Protein AF-A0A0F4QW27-F1 (afdb_monomer_lite)

Sequence (351 aa):
MIISAEKFKAHVKRGKWHTKSSRLNTVITKLTTYHTSKSDLNLRALQASVVDWAKQDPKEFLATNLNSKNAVYDFYAEVNCQFYLKKLGPFQGKAQPKGLVFIPFAGQNSKEFKVKSEQWNEAEKVNLSGGIDAKKYRQFDIVIWEDKIVSDEVKDLPTTNSEIFIRAHGSIGATHVSTRNTPVENEASITTAVSVTEVCDRLISSGLKTSYAGNIHFYSCYSGVDIIPQKMKETQAKQKTKIENGQTVKKEHLVGPDCIARIGAKYLKSKGYVNAKFFGYLGPLKSEYSKPEFEEDNIRTPVIKEEIDDFMHRYVQICPQGYNILGSTGVYMGSGDVAKTYRARAGRREF

Radius of gyration: 24.91 Å; chains: 1; bounding box: 61×56×70 Å

Secondary structure (DSSP, 8-state):
-PPPHHHHHHHHHHTT-TTT-HHHHHHHHHHHHHHHH--HHHHHHHHHHHHHHHHH-HHHHHHHHHTTTTHHHHHHHHHHHHHHHTT-S-----PPPEEEEEE---GGGGHHHHHHHHHHHHHHHHTTSSTT------PEEEEE--TTPPPHHHHTS-SSSEEEEEE-B--TTBSEEESS---TT-TT----EEEHHHHHHHHHHTT--TT--SEEEEESTTTT-----HHHHHHHHHHHHHHHTT----GGG-B-SS-HHHHHHHHHHHTT-TT-EEEEE-S----TT--SS--TT-TTPPPPHHHHHHHHTTEEEEETTEEE----S-----SSSSTTT----B-----

Structure (mmCIF, N/CA/C/O backbone):
data_AF-A0A0F4QW27-F1
#
_entry.id   AF-A0A0F4QW27-F1
#
loop_
_atom_site.group_PDB
_atom_site.id
_atom_site.type_symbol
_atom_site.label_atom_id
_atom_site.label_alt_id
_atom_site.label_comp_id
_atom_site.label_asym_id
_atom_site.label_entity_id
_atom_site.label_seq_id
_atom_site.pdbx_PDB_ins_code
_atom_site.Cartn_x
_atom_site.Cartn_y
_atom_site.Cartn_z
_atom_site.occupancy
_atom_site.B_iso_or_equiv
_atom_site.auth_seq_id
_atom_site.auth_comp_id
_atom_site.auth_asym_id
_atom_site.auth_atom_id
_atom_site.pdbx_PDB_model_num
ATOM 1 N N . MET A 1 1 ? 30.758 3.462 -23.270 1.00 71.62 1 MET A N 1
ATOM 2 C CA . MET A 1 1 ? 31.057 2.872 -24.598 1.00 71.62 1 MET A CA 1
ATOM 3 C C . MET A 1 1 ? 31.428 1.426 -24.329 1.00 71.62 1 MET A C 1
ATOM 5 O O . MET A 1 1 ? 32.308 1.259 -23.508 1.00 71.62 1 MET A O 1
ATOM 9 N N . ILE A 1 2 ? 30.776 0.425 -24.940 1.00 81.25 2 ILE A N 1
ATOM 10 C CA . ILE A 1 2 ? 31.045 -0.993 -24.604 1.00 81.25 2 ILE A CA 1
ATOM 11 C C . ILE A 1 2 ? 32.529 -1.318 -24.834 1.00 81.25 2 ILE A C 1
ATOM 13 O O . ILE A 1 2 ? 33.046 -1.020 -25.917 1.00 81.25 2 ILE A O 1
ATOM 17 N N . ILE A 1 3 ? 33.199 -1.906 -23.838 1.00 82.44 3 ILE A N 1
ATOM 18 C CA . ILE A 1 3 ? 34.588 -2.381 -23.956 1.00 82.44 3 ILE A CA 1
ATOM 19 C C . ILE A 1 3 ? 34.792 -3.313 -25.163 1.00 82.44 3 ILE A C 1
ATOM 21 O O . ILE A 1 3 ? 33.913 -4.093 -25.525 1.00 82.44 3 ILE A O 1
ATOM 25 N N . SER A 1 4 ? 35.981 -3.272 -25.779 1.00 87.50 4 SER A N 1
ATOM 26 C CA . SER A 1 4 ? 36.285 -4.126 -26.936 1.00 87.50 4 SER A CA 1
ATOM 27 C C . SER A 1 4 ? 36.369 -5.609 -26.563 1.00 87.50 4 SER A C 1
ATOM 29 O O . SER A 1 4 ? 36.672 -5.969 -25.421 1.00 87.50 4 SER A O 1
ATOM 31 N N . ALA A 1 5 ? 36.163 -6.483 -27.551 1.00 85.00 5 ALA A N 1
ATOM 32 C CA . ALA A 1 5 ? 36.249 -7.926 -27.358 1.00 85.00 5 ALA A CA 1
ATOM 33 C C . ALA A 1 5 ? 37.638 -8.376 -26.880 1.00 85.00 5 ALA A C 1
ATOM 35 O O . ALA A 1 5 ? 37.743 -9.287 -26.065 1.00 85.00 5 ALA A O 1
ATOM 36 N N . GLU A 1 6 ? 38.706 -7.730 -27.342 1.00 83.94 6 GLU A N 1
ATOM 37 C CA . GLU A 1 6 ? 40.097 -7.994 -26.962 1.00 83.94 6 GLU A CA 1
ATOM 38 C C . GLU A 1 6 ? 40.343 -7.625 -25.501 1.00 83.94 6 GLU A C 1
ATOM 40 O O . GLU A 1 6 ? 40.916 -8.422 -24.754 1.00 83.94 6 GLU A O 1
ATOM 45 N N . LYS A 1 7 ? 39.852 -6.452 -25.073 1.00 83.56 7 LYS A N 1
ATOM 46 C CA . LYS A 1 7 ? 39.924 -6.020 -23.674 1.00 83.56 7 LYS A CA 1
ATOM 47 C C . LYS A 1 7 ? 39.131 -6.970 -22.779 1.00 83.56 7 LYS A C 1
ATOM 49 O O . LYS A 1 7 ? 39.680 -7.476 -21.803 1.00 83.56 7 LYS A O 1
ATOM 54 N N . PHE A 1 8 ? 37.893 -7.302 -23.148 1.00 83.94 8 PHE A N 1
ATOM 55 C CA . PHE A 1 8 ? 37.070 -8.247 -22.390 1.00 83.94 8 PHE A CA 1
ATOM 56 C C . PHE A 1 8 ? 37.719 -9.639 -22.298 1.00 83.94 8 PHE A C 1
ATOM 58 O O . PHE A 1 8 ? 37.857 -10.189 -21.205 1.00 83.94 8 PHE A O 1
ATOM 65 N N . LYS A 1 9 ? 38.235 -10.179 -23.414 1.00 84.12 9 LYS A N 1
ATOM 66 C CA . LYS A 1 9 ? 39.000 -11.441 -23.438 1.00 84.12 9 LYS A CA 1
ATOM 67 C C . LYS A 1 9 ? 40.207 -11.391 -22.501 1.00 84.12 9 LYS A C 1
ATOM 69 O O . LYS A 1 9 ? 40.468 -12.375 -21.815 1.00 84.12 9 LYS A O 1
ATOM 74 N N . ALA A 1 10 ? 40.943 -10.280 -22.452 1.00 81.81 10 ALA A N 1
ATOM 75 C CA . ALA A 1 10 ? 42.090 -10.131 -21.558 1.00 81.81 10 ALA A CA 1
ATOM 76 C C . ALA A 1 10 ? 41.681 -10.176 -20.073 1.00 81.81 10 ALA A C 1
ATOM 78 O O . ALA A 1 10 ? 42.358 -10.834 -19.280 1.00 81.81 10 ALA A O 1
ATOM 79 N N . HIS A 1 11 ? 40.554 -9.556 -19.705 1.00 75.75 11 HIS A N 1
ATOM 80 C CA . HIS A 1 11 ? 40.002 -9.622 -18.345 1.00 75.75 11 HIS A CA 1
ATOM 81 C C . HIS A 1 11 ? 39.583 -11.045 -17.958 1.00 75.75 11 HIS A C 1
ATOM 83 O O . HIS A 1 11 ? 39.912 -11.518 -16.872 1.00 75.75 11 HIS A O 1
ATOM 89 N N . VAL A 1 12 ? 38.931 -11.760 -18.872 1.00 74.62 12 VAL A N 1
ATOM 90 C CA . VAL A 1 12 ? 38.435 -13.125 -18.643 1.00 74.62 12 VAL A CA 1
ATOM 91 C C . VAL A 1 12 ? 39.570 -14.163 -18.629 1.00 74.62 12 VAL A C 1
ATOM 93 O O . VAL A 1 12 ? 39.550 -15.108 -17.835 1.00 74.62 12 VAL A O 1
ATOM 96 N N . LYS A 1 13 ? 40.608 -13.986 -19.462 1.00 70.62 13 LYS A N 1
ATOM 97 C CA . LYS A 1 13 ? 41.790 -14.867 -19.511 1.00 70.62 13 LYS A CA 1
ATOM 98 C C . LYS A 1 13 ? 42.555 -14.897 -18.189 1.00 70.62 13 LYS A C 1
ATOM 100 O O . LYS A 1 13 ? 42.990 -15.974 -17.783 1.00 70.62 13 LYS A O 1
ATOM 105 N N . ARG A 1 14 ? 42.658 -13.759 -17.491 1.00 63.62 14 ARG A N 1
ATOM 106 C CA . ARG A 1 14 ? 43.311 -13.668 -16.170 1.00 63.62 14 ARG A CA 1
ATOM 107 C C . ARG A 1 14 ? 42.649 -14.560 -15.113 1.00 63.62 14 ARG A C 1
ATOM 109 O O . ARG A 1 14 ? 43.337 -15.031 -14.218 1.00 63.62 14 ARG A O 1
ATOM 116 N N . GLY A 1 15 ? 41.356 -14.862 -15.258 1.00 60.62 15 GLY A N 1
ATOM 117 C CA . GLY A 1 15 ? 40.624 -15.765 -14.366 1.00 60.62 15 GLY A CA 1
ATOM 118 C C . GLY A 1 15 ? 40.680 -17.258 -14.730 1.00 60.62 15 GLY A C 1
ATOM 119 O O . GLY A 1 15 ? 40.101 -18.053 -14.004 1.00 60.62 15 GLY A O 1
ATOM 120 N N . LYS A 1 16 ? 41.348 -17.666 -15.825 1.00 62.47 16 LYS A N 1
ATOM 121 C CA . LYS A 1 16 ? 41.399 -19.060 -16.342 1.00 62.47 16 LYS A CA 1
ATOM 122 C C . LYS A 1 16 ? 40.055 -19.671 -16.823 1.00 62.47 16 LYS A C 1
ATOM 124 O O . LYS A 1 16 ? 39.991 -20.876 -17.036 1.00 62.47 16 LYS A O 1
ATOM 129 N N . TRP A 1 17 ? 39.017 -18.869 -17.090 1.00 61.47 17 TRP A N 1
ATOM 130 C CA . TRP A 1 17 ? 37.669 -19.354 -17.484 1.00 61.47 17 TRP A CA 1
ATOM 131 C C . TRP A 1 17 ? 37.449 -19.540 -19.001 1.00 61.47 17 TRP A C 1
ATOM 133 O O . TRP A 1 17 ? 36.575 -20.287 -19.435 1.00 61.47 17 TRP A O 1
ATOM 143 N N . HIS A 1 18 ? 38.278 -18.897 -19.828 1.00 55.66 18 HIS A N 1
ATOM 144 C CA . HIS A 1 18 ? 38.080 -18.751 -21.280 1.00 55.66 18 HIS A CA 1
ATOM 145 C C . HIS A 1 18 ? 38.073 -20.042 -22.127 1.00 55.66 18 HIS A C 1
ATOM 147 O O . HIS A 1 18 ? 37.724 -19.976 -23.301 1.00 55.66 18 HIS A O 1
ATOM 153 N N . THR A 1 19 ? 38.456 -21.203 -21.587 1.00 56.12 19 THR A N 1
ATOM 154 C CA . THR A 1 19 ? 38.525 -22.461 -22.358 1.00 56.12 19 THR A CA 1
ATOM 155 C C . THR A 1 19 ? 37.423 -23.468 -22.037 1.00 56.12 19 THR A C 1
ATOM 157 O O . THR A 1 19 ? 37.328 -24.470 -22.738 1.00 56.12 19 THR A O 1
ATOM 160 N N . LYS A 1 20 ? 36.576 -23.232 -21.021 1.00 64.44 20 LYS A N 1
ATOM 161 C CA . LYS A 1 20 ? 35.604 -24.244 -20.554 1.00 64.44 20 LYS A CA 1
ATOM 162 C C . LYS A 1 20 ? 34.130 -23.839 -20.633 1.00 64.44 20 LYS A C 1
ATOM 164 O O . LYS A 1 20 ? 33.284 -24.722 -20.549 1.00 64.44 20 LYS A O 1
ATOM 169 N N . SER A 1 21 ? 33.807 -22.560 -20.833 1.00 81.88 21 SER A N 1
ATOM 170 C CA . SER A 1 21 ? 32.410 -22.103 -20.874 1.00 81.88 21 SER A CA 1
ATOM 171 C C . SER A 1 21 ? 31.942 -21.748 -22.276 1.00 81.88 21 SER A C 1
ATOM 173 O O . SER A 1 21 ? 32.383 -20.774 -22.894 1.00 81.88 21 SER A O 1
ATOM 175 N N . SER A 1 22 ? 31.002 -22.548 -22.778 1.00 86.19 22 SER A N 1
ATOM 176 C CA . SER A 1 22 ? 30.309 -22.300 -24.042 1.00 86.19 22 SER A CA 1
ATOM 177 C C . SER A 1 22 ? 29.520 -20.985 -24.012 1.00 86.19 22 SER A C 1
ATOM 179 O O . SER A 1 22 ? 29.472 -20.279 -25.023 1.00 86.19 22 SER A O 1
ATOM 181 N N . ARG A 1 23 ? 28.964 -20.597 -22.854 1.00 85.62 23 ARG A N 1
ATOM 182 C CA . ARG A 1 23 ? 28.197 -19.350 -22.683 1.00 85.62 23 ARG A CA 1
ATOM 183 C C . ARG A 1 23 ? 29.086 -18.114 -22.723 1.00 85.62 23 ARG A C 1
ATOM 185 O O . ARG A 1 23 ? 28.808 -17.189 -23.483 1.00 85.62 23 ARG A O 1
ATOM 192 N N . LEU A 1 24 ? 30.210 -18.130 -22.011 1.00 86.88 24 LEU A N 1
ATOM 193 C CA . LEU A 1 24 ? 31.202 -17.056 -22.071 1.00 86.88 24 LEU A CA 1
ATOM 194 C C . LEU A 1 24 ? 31.785 -16.892 -23.486 1.00 86.88 24 LEU A C 1
ATOM 196 O O . LEU A 1 24 ? 31.899 -15.774 -23.991 1.00 86.88 24 LEU A O 1
ATOM 200 N N . ASN A 1 25 ? 32.074 -17.999 -24.175 1.00 88.19 25 ASN A N 1
ATOM 201 C CA . ASN A 1 25 ? 32.508 -17.966 -25.575 1.00 88.19 25 ASN A CA 1
ATOM 202 C C . ASN A 1 25 ? 31.430 -17.400 -26.513 1.00 88.19 25 ASN A C 1
ATOM 204 O O . ASN A 1 25 ? 31.746 -16.652 -27.444 1.00 88.19 25 ASN A O 1
ATOM 208 N N . THR A 1 26 ? 30.156 -17.682 -26.237 1.00 91.94 26 THR A N 1
ATOM 209 C CA . THR A 1 26 ? 29.025 -17.084 -26.959 1.00 91.94 26 THR A CA 1
ATOM 210 C C . THR A 1 26 ? 28.981 -15.571 -26.742 1.00 91.94 26 THR A C 1
ATOM 212 O O . THR A 1 26 ? 28.938 -14.823 -27.719 1.00 91.94 26 THR A O 1
ATOM 215 N N . VAL A 1 27 ? 29.097 -15.096 -25.496 1.00 90.94 27 VAL A N 1
ATOM 216 C CA . VAL A 1 27 ? 29.167 -13.660 -25.164 1.00 90.94 27 VAL A CA 1
ATOM 217 C C . VAL A 1 27 ? 30.318 -12.973 -25.901 1.00 90.94 27 VAL A C 1
ATOM 219 O O . VAL A 1 27 ? 30.115 -11.948 -26.548 1.00 90.94 27 VAL A O 1
ATOM 222 N N . ILE A 1 28 ? 31.514 -13.563 -25.879 1.00 91.12 28 ILE A N 1
ATOM 223 C CA . ILE A 1 28 ? 32.701 -13.039 -26.567 1.00 91.12 28 ILE A CA 1
ATOM 224 C C . ILE A 1 28 ? 32.483 -12.953 -28.089 1.00 91.12 28 ILE A C 1
ATOM 226 O O . ILE A 1 28 ? 32.871 -11.969 -28.730 1.00 91.12 28 ILE A O 1
ATOM 230 N N . THR A 1 29 ? 31.844 -13.965 -28.678 1.00 93.62 29 THR A N 1
ATOM 231 C CA . THR A 1 29 ? 31.531 -14.005 -30.114 1.00 93.62 29 THR A CA 1
ATOM 232 C C . THR A 1 29 ? 30.529 -12.915 -30.488 1.00 93.62 29 THR A C 1
ATOM 234 O O . THR A 1 29 ? 30.739 -12.173 -31.453 1.00 93.62 29 THR A O 1
ATOM 237 N N . LYS A 1 30 ? 29.463 -12.752 -29.694 1.00 93.12 30 LYS A N 1
ATOM 238 C CA . LYS A 1 30 ? 28.465 -11.696 -29.907 1.00 93.12 30 LYS A CA 1
ATOM 239 C C . LYS A 1 30 ? 29.043 -10.301 -29.684 1.00 93.12 30 LYS A C 1
ATOM 241 O O . LYS A 1 30 ? 28.713 -9.395 -30.443 1.00 93.12 30 LYS A O 1
ATOM 246 N N . LEU A 1 31 ? 29.965 -10.141 -28.734 1.00 93.56 31 LEU A N 1
ATOM 247 C CA . LEU A 1 31 ? 30.681 -8.885 -28.517 1.00 93.56 31 LEU A CA 1
ATOM 248 C C . LEU A 1 31 ? 31.528 -8.513 -29.735 1.00 93.56 31 LEU A C 1
ATOM 250 O O . LEU A 1 31 ? 31.440 -7.392 -30.228 1.00 93.56 31 LEU A O 1
ATOM 254 N N . THR A 1 32 ? 32.289 -9.472 -30.263 1.00 93.12 32 THR A N 1
ATOM 255 C CA . THR A 1 32 ? 33.097 -9.281 -31.478 1.00 93.12 32 THR A CA 1
ATOM 256 C C . THR A 1 32 ? 32.206 -8.861 -32.652 1.00 93.12 32 THR A C 1
ATOM 258 O O . THR A 1 32 ? 32.446 -7.835 -33.280 1.00 93.12 32 THR A O 1
ATOM 261 N N . THR A 1 33 ? 31.101 -9.583 -32.866 1.00 92.25 33 THR A N 1
ATOM 262 C CA . THR A 1 33 ? 30.126 -9.299 -33.935 1.00 92.25 33 THR A CA 1
ATOM 263 C C . THR A 1 33 ? 29.505 -7.902 -33.797 1.00 92.25 33 THR A C 1
ATOM 265 O O . THR A 1 33 ? 29.358 -7.173 -34.784 1.00 92.25 33 THR A O 1
ATOM 268 N N . TYR A 1 34 ? 29.161 -7.493 -32.571 1.00 91.62 34 TYR A N 1
ATOM 269 C CA . TYR A 1 34 ? 28.663 -6.147 -32.302 1.00 91.62 34 TYR A CA 1
ATOM 270 C C . TYR A 1 34 ? 29.722 -5.079 -32.591 1.00 91.62 34 TYR A C 1
ATOM 272 O O . TYR A 1 34 ? 29.396 -4.061 -33.190 1.00 91.62 34 TYR A O 1
ATOM 280 N N . HIS A 1 35 ? 30.990 -5.285 -32.227 1.00 91.50 35 HIS A N 1
ATOM 281 C CA . HIS A 1 35 ? 32.035 -4.300 -32.517 1.00 91.50 35 HIS A CA 1
ATOM 282 C C . HIS A 1 35 ? 32.313 -4.133 -34.011 1.00 91.50 35 HIS A C 1
ATOM 284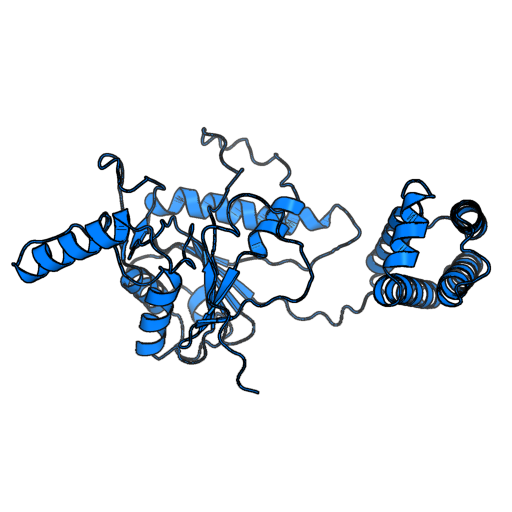 O O . HIS A 1 35 ? 32.537 -2.999 -34.428 1.00 91.50 35 HIS A O 1
ATOM 290 N N . THR A 1 36 ? 32.239 -5.209 -34.799 1.00 92.38 36 THR A N 1
ATOM 291 C CA . THR A 1 36 ? 32.416 -5.157 -36.259 1.00 92.38 36 THR A CA 1
ATOM 292 C C . THR A 1 36 ? 31.268 -4.432 -36.959 1.00 92.38 36 THR A C 1
ATOM 294 O O . THR A 1 36 ? 31.500 -3.631 -37.855 1.00 92.38 36 THR A O 1
ATOM 297 N N . SER A 1 37 ? 30.025 -4.708 -36.563 1.00 90.88 37 SER A N 1
ATOM 298 C CA . SER A 1 37 ? 28.835 -4.233 -37.290 1.00 90.88 37 SER A CA 1
ATOM 299 C C . SER A 1 37 ? 28.170 -2.994 -36.691 1.00 90.88 37 SER A C 1
ATOM 301 O O . SER A 1 37 ? 27.435 -2.299 -37.383 1.00 90.88 37 SER A O 1
ATOM 303 N N . LYS A 1 38 ? 28.344 -2.768 -35.384 1.00 89.50 38 LYS A N 1
ATOM 304 C CA . LYS A 1 38 ? 27.649 -1.759 -34.564 1.00 89.50 38 LYS A CA 1
ATOM 305 C C . LYS A 1 38 ? 26.118 -1.753 -34.703 1.00 89.50 38 LYS A C 1
ATOM 307 O O . LYS A 1 38 ? 25.473 -0.774 -34.324 1.00 89.50 38 LYS A O 1
ATOM 312 N N . SER A 1 39 ? 25.528 -2.849 -35.188 1.00 90.19 39 SER A N 1
ATOM 313 C CA . SER A 1 39 ? 24.097 -2.927 -35.473 1.00 90.19 39 SER A CA 1
ATOM 314 C C . SER A 1 39 ? 23.263 -3.212 -34.224 1.00 90.19 39 SER A C 1
ATOM 316 O O . SER A 1 39 ? 23.690 -3.893 -33.287 1.00 90.19 39 SER A O 1
ATOM 318 N N . ASP A 1 40 ? 22.027 -2.725 -34.244 1.00 83.44 40 ASP A N 1
ATOM 319 C CA . ASP A 1 40 ? 21.057 -2.892 -33.160 1.00 83.44 40 ASP A CA 1
ATOM 320 C C . ASP A 1 40 ? 20.648 -4.356 -32.972 1.00 83.44 40 ASP A C 1
ATOM 322 O O . ASP A 1 40 ? 20.496 -4.827 -31.846 1.00 83.44 40 ASP A O 1
ATOM 326 N N . LEU A 1 41 ? 20.550 -5.112 -34.068 1.00 83.19 41 LEU A N 1
ATOM 327 C CA . LEU A 1 41 ? 20.306 -6.553 -34.033 1.00 83.19 41 LEU A CA 1
ATOM 328 C C . LEU A 1 41 ? 21.420 -7.291 -33.274 1.00 83.19 41 LEU A C 1
ATOM 330 O O . LEU A 1 41 ? 21.144 -8.143 -32.429 1.00 83.19 41 LEU A O 1
ATOM 334 N N . ASN A 1 42 ? 22.679 -6.928 -33.527 1.00 87.75 42 ASN A N 1
ATOM 335 C CA . ASN A 1 42 ? 23.820 -7.551 -32.864 1.00 87.75 42 ASN A CA 1
ATOM 336 C C . ASN A 1 42 ? 23.972 -7.094 -31.410 1.00 87.75 42 ASN A C 1
ATOM 338 O O . ASN A 1 42 ? 24.383 -7.893 -30.569 1.00 87.75 42 ASN A O 1
ATOM 342 N N . LEU A 1 43 ? 23.556 -5.866 -31.080 1.00 86.88 43 LEU A N 1
ATOM 343 C CA . LEU A 1 43 ? 23.447 -5.416 -29.692 1.00 86.88 43 LEU A CA 1
ATOM 344 C C . LEU A 1 43 ? 22.375 -6.200 -28.919 1.00 86.88 43 LEU A C 1
ATOM 346 O O . LEU A 1 43 ? 22.624 -6.603 -27.784 1.00 86.88 43 LEU A O 1
ATOM 350 N N . ARG A 1 44 ? 21.218 -6.488 -29.537 1.00 80.81 44 ARG A N 1
ATOM 351 C CA . ARG A 1 44 ? 20.178 -7.349 -28.941 1.00 80.81 44 ARG A CA 1
ATOM 352 C C . ARG A 1 44 ? 20.690 -8.764 -28.683 1.00 80.81 44 ARG A C 1
ATOM 354 O O . ARG A 1 44 ? 20.507 -9.292 -27.590 1.00 80.81 44 ARG A O 1
ATOM 361 N N . ALA A 1 45 ? 21.364 -9.362 -29.664 1.00 81.56 45 ALA A N 1
ATOM 362 C CA . ALA A 1 45 ? 21.928 -10.704 -29.527 1.00 81.56 45 ALA A CA 1
ATOM 363 C C . ALA A 1 45 ? 23.020 -10.775 -28.444 1.00 81.56 45 ALA A C 1
ATOM 365 O O . ALA A 1 45 ? 23.100 -11.760 -27.705 1.00 81.56 45 ALA A O 1
ATOM 366 N N . LEU A 1 46 ? 23.847 -9.729 -28.335 1.00 89.19 46 LEU A N 1
ATOM 367 C CA . LEU A 1 46 ? 24.848 -9.604 -27.282 1.00 89.19 46 LEU A CA 1
ATOM 368 C C . LEU A 1 46 ? 24.194 -9.503 -25.899 1.00 89.19 46 LEU A C 1
ATOM 370 O O . LEU A 1 46 ? 24.549 -10.275 -25.012 1.00 89.19 46 LEU A O 1
ATOM 374 N N . GLN A 1 47 ? 23.212 -8.614 -25.733 1.00 85.69 47 GLN A N 1
ATOM 375 C CA . GLN A 1 47 ? 22.506 -8.432 -24.464 1.00 85.69 47 GLN A CA 1
ATOM 376 C C . GLN A 1 47 ? 21.812 -9.720 -24.004 1.00 85.69 47 GLN A C 1
ATOM 378 O O . GLN A 1 47 ? 21.986 -10.128 -22.855 1.00 85.69 47 GLN A O 1
ATOM 383 N N . ALA A 1 48 ? 21.114 -10.413 -24.908 1.00 78.31 48 ALA A N 1
ATOM 384 C CA . ALA A 1 48 ? 20.455 -11.678 -24.596 1.00 78.31 48 ALA A CA 1
ATOM 385 C C . ALA A 1 48 ? 21.451 -12.747 -24.117 1.00 78.31 48 ALA A C 1
ATOM 387 O O . ALA A 1 48 ? 21.188 -13.437 -23.136 1.00 78.31 48 ALA A O 1
ATOM 388 N N . SER A 1 49 ? 22.619 -12.840 -24.761 1.00 85.31 49 SER A N 1
ATOM 389 C CA . SER A 1 49 ? 23.662 -13.812 -24.393 1.00 85.31 49 SER A CA 1
ATOM 390 C C . SER A 1 49 ? 24.291 -13.499 -23.032 1.00 85.31 49 SER A C 1
ATOM 392 O O . SER A 1 49 ? 24.608 -14.404 -22.267 1.00 85.31 49 SER A O 1
ATOM 394 N N . VAL A 1 50 ? 24.456 -12.212 -22.715 1.00 81.94 50 VAL A N 1
ATOM 395 C CA . VAL A 1 50 ? 24.989 -11.746 -21.429 1.00 81.94 50 VAL A CA 1
ATOM 396 C C . VAL A 1 50 ? 24.000 -12.017 -20.287 1.00 81.94 50 VAL A C 1
ATOM 398 O O . VAL A 1 50 ? 24.406 -12.484 -19.223 1.00 81.94 50 VAL A O 1
ATOM 401 N N . VAL A 1 51 ? 22.701 -11.789 -20.513 1.00 73.88 51 VAL A N 1
ATOM 402 C CA . VAL A 1 51 ? 21.641 -12.116 -19.543 1.00 73.88 51 VAL A CA 1
ATOM 403 C C . VAL A 1 51 ? 21.489 -13.623 -19.353 1.00 73.88 51 VAL A C 1
ATOM 405 O O . VAL A 1 51 ? 21.317 -14.068 -18.219 1.00 73.88 51 VAL A O 1
ATOM 408 N N . ASP A 1 52 ? 21.549 -14.412 -20.430 1.00 80.19 52 ASP A N 1
ATOM 409 C CA . ASP A 1 52 ? 21.504 -15.875 -20.335 1.00 80.19 52 ASP A CA 1
ATOM 410 C C . ASP A 1 52 ? 22.677 -16.408 -19.505 1.00 80.19 52 ASP A C 1
ATOM 412 O O . ASP A 1 52 ? 22.465 -17.173 -18.567 1.00 80.19 52 ASP A O 1
ATOM 416 N N . TRP A 1 53 ? 23.895 -15.923 -19.762 1.00 82.69 53 TRP A N 1
ATOM 417 C CA . TRP A 1 53 ? 25.076 -16.313 -18.993 1.00 82.69 53 TRP A CA 1
ATOM 418 C C . TRP A 1 53 ? 24.933 -15.996 -17.497 1.00 82.69 53 TRP A C 1
ATOM 420 O O . TRP A 1 53 ? 25.152 -16.875 -16.664 1.00 82.69 53 TRP A O 1
ATOM 430 N N . ALA A 1 54 ? 24.481 -14.786 -17.148 1.00 74.19 54 ALA A N 1
ATOM 431 C CA . ALA A 1 54 ? 24.266 -14.390 -15.754 1.00 74.19 54 ALA A CA 1
ATOM 432 C C . ALA A 1 54 ? 23.192 -15.234 -15.039 1.00 74.19 54 ALA A C 1
ATOM 434 O O . ALA A 1 54 ? 23.308 -15.494 -13.842 1.00 74.19 54 ALA A O 1
ATOM 435 N N . LYS A 1 55 ? 22.145 -15.663 -15.758 1.00 70.06 55 LYS A N 1
ATOM 436 C CA . LYS A 1 55 ? 21.041 -16.460 -15.199 1.00 70.06 55 LYS A CA 1
ATOM 437 C C . LYS A 1 55 ? 21.386 -17.933 -15.042 1.00 70.06 55 LYS A C 1
ATOM 439 O O . LYS A 1 55 ? 21.035 -18.526 -14.026 1.00 70.06 55 LYS A O 1
ATOM 444 N N . GLN A 1 56 ? 22.001 -18.520 -16.063 1.00 75.81 56 GLN A N 1
ATOM 445 C CA . GLN A 1 56 ? 22.227 -19.961 -16.121 1.00 75.81 56 GLN A CA 1
ATOM 446 C C . GLN A 1 56 ? 23.471 -20.371 -15.331 1.00 75.81 56 GLN A C 1
ATOM 448 O O . GLN A 1 56 ? 23.445 -21.405 -14.673 1.00 75.81 56 GLN A O 1
ATOM 453 N N . ASP A 1 57 ? 24.516 -19.534 -15.320 1.00 77.25 57 ASP A N 1
ATOM 454 C CA . ASP A 1 57 ? 25.772 -19.814 -14.616 1.00 77.25 57 ASP A CA 1
ATOM 455 C C . ASP A 1 57 ? 26.196 -18.650 -13.693 1.00 77.25 57 ASP A C 1
ATOM 457 O O . ASP A 1 57 ? 27.298 -18.107 -13.824 1.00 77.25 57 ASP A O 1
ATOM 461 N N . PRO A 1 58 ? 25.374 -18.264 -12.695 1.00 72.81 58 PRO A N 1
ATOM 462 C CA . PRO A 1 58 ? 25.649 -17.105 -11.841 1.00 72.81 58 PRO A CA 1
ATOM 463 C C . PRO A 1 58 ? 26.973 -17.234 -11.077 1.00 72.81 58 PRO A C 1
ATOM 465 O O . PRO A 1 58 ? 27.663 -16.243 -10.855 1.00 72.81 58 PRO A O 1
ATOM 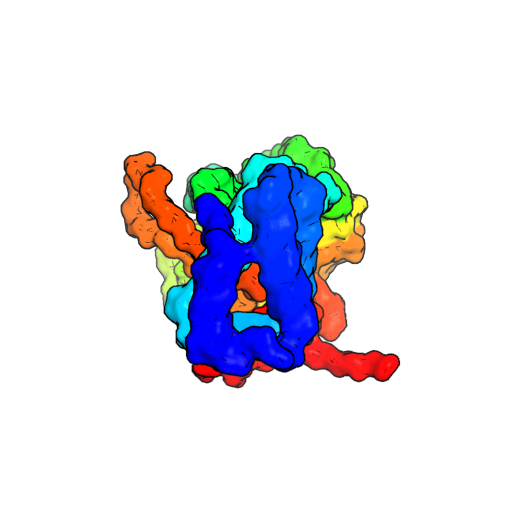468 N N . LYS A 1 59 ? 27.379 -18.459 -10.709 1.00 72.06 59 LYS A N 1
ATOM 469 C CA . LYS A 1 59 ? 28.674 -18.712 -10.054 1.00 72.06 59 LYS A CA 1
ATOM 470 C C . LYS A 1 59 ? 29.852 -18.388 -10.970 1.00 72.06 59 LYS A C 1
ATOM 472 O O . LYS A 1 59 ? 30.820 -17.799 -10.505 1.00 72.06 59 LYS A O 1
ATOM 477 N N . GLU A 1 60 ? 29.774 -18.749 -12.251 1.00 75.19 60 GLU A N 1
ATOM 478 C CA . GLU A 1 60 ? 30.819 -18.431 -13.226 1.00 75.19 60 GLU A CA 1
ATOM 479 C C . GLU A 1 60 ? 30.857 -16.926 -13.506 1.00 75.19 60 GLU A C 1
ATOM 481 O O . GLU A 1 60 ? 31.928 -16.315 -13.494 1.00 75.19 60 GLU A O 1
ATOM 486 N N . PHE A 1 61 ? 29.685 -16.319 -13.694 1.00 73.19 61 PHE A N 1
ATOM 487 C CA . PHE A 1 61 ? 29.531 -14.883 -13.902 1.00 73.19 61 PHE A CA 1
ATOM 488 C C . PHE A 1 61 ? 30.173 -14.077 -12.754 1.00 73.19 61 PHE A C 1
ATOM 490 O O . PHE A 1 61 ? 31.002 -13.194 -12.986 1.00 73.19 61 PHE A O 1
ATOM 497 N N . LEU A 1 62 ? 29.888 -14.458 -11.502 1.00 66.44 62 LEU A N 1
ATOM 498 C CA . LEU A 1 62 ? 30.450 -13.842 -10.294 1.00 66.44 62 LEU A CA 1
ATOM 499 C C . LEU A 1 62 ? 31.942 -14.158 -10.081 1.00 66.44 62 LEU A C 1
ATOM 501 O O . LEU A 1 62 ? 32.708 -13.279 -9.686 1.00 66.44 62 LEU A O 1
ATOM 505 N N . ALA A 1 63 ? 32.392 -15.386 -10.352 1.00 64.62 63 ALA A N 1
ATOM 506 C CA . ALA A 1 63 ? 33.797 -15.776 -10.186 1.00 64.62 63 ALA A CA 1
ATOM 507 C C . ALA A 1 63 ? 34.717 -15.117 -11.228 1.00 64.62 63 ALA A C 1
ATOM 509 O O . ALA A 1 63 ? 35.866 -14.768 -10.932 1.00 64.62 63 ALA A O 1
ATOM 510 N N . THR A 1 64 ? 34.202 -14.893 -12.438 1.00 62.19 64 THR A N 1
ATOM 511 C CA . THR A 1 64 ? 34.879 -14.092 -13.464 1.00 62.19 64 THR A CA 1
ATOM 512 C C . THR A 1 64 ? 34.958 -12.629 -13.023 1.00 62.19 64 THR A C 1
ATOM 514 O O . THR A 1 64 ? 35.960 -11.962 -13.273 1.00 62.19 64 THR A O 1
ATOM 517 N N . ASN A 1 65 ? 33.955 -12.142 -12.289 1.00 56.47 65 ASN A N 1
ATOM 518 C CA . ASN A 1 65 ? 33.932 -10.792 -11.743 1.00 56.47 65 ASN A CA 1
ATOM 519 C C . ASN A 1 65 ? 34.955 -10.553 -10.606 1.00 56.47 65 ASN A C 1
ATOM 521 O O . ASN A 1 65 ? 35.676 -9.554 -10.626 1.00 56.47 65 ASN A O 1
ATOM 525 N N . LEU A 1 66 ? 35.090 -11.494 -9.664 1.00 50.59 66 LEU A N 1
ATOM 526 C CA . LEU A 1 66 ? 36.034 -11.398 -8.534 1.00 50.59 66 LEU A CA 1
ATOM 527 C C . LEU A 1 66 ? 37.506 -11.307 -8.975 1.00 50.59 66 LEU A C 1
ATOM 529 O O . LEU A 1 66 ? 38.294 -10.582 -8.376 1.00 50.59 66 LEU A O 1
ATOM 533 N N . ASN A 1 67 ? 37.874 -11.994 -10.059 1.00 54.72 67 ASN A N 1
ATOM 534 C CA . ASN A 1 67 ? 39.249 -12.016 -10.572 1.00 54.72 67 ASN A CA 1
ATOM 535 C C . ASN A 1 67 ? 39.564 -10.887 -11.571 1.00 54.72 67 ASN A C 1
ATOM 537 O O . ASN A 1 67 ? 40.709 -10.750 -12.004 1.00 54.72 67 ASN A O 1
ATOM 541 N N . SER A 1 68 ? 38.568 -10.092 -11.975 1.00 56.59 68 SER A N 1
ATOM 542 C CA . SER A 1 68 ? 38.696 -9.129 -13.079 1.00 56.59 68 SER A CA 1
ATOM 543 C C . SER A 1 68 ? 38.548 -7.662 -12.666 1.00 56.59 68 SER A C 1
ATOM 545 O O . SER A 1 68 ? 38.524 -6.804 -13.547 1.00 56.59 68 SER A O 1
ATOM 547 N N . LYS A 1 69 ? 38.522 -7.361 -11.356 1.00 58.09 69 LYS A N 1
ATOM 548 C CA . LYS A 1 69 ? 38.281 -6.014 -10.797 1.00 58.09 69 LYS A CA 1
ATOM 549 C C . LYS A 1 69 ? 36.984 -5.390 -11.336 1.00 58.09 69 LYS A C 1
ATOM 551 O O . LYS A 1 69 ? 37.025 -4.317 -11.920 1.00 58.09 69 LYS A O 1
ATOM 556 N N . ASN A 1 70 ? 35.853 -6.076 -11.173 1.00 65.31 70 ASN A N 1
ATOM 557 C CA . ASN A 1 70 ? 34.522 -5.616 -11.603 1.00 65.31 70 ASN A CA 1
ATOM 558 C C . ASN A 1 70 ? 34.285 -5.496 -13.121 1.00 65.31 70 ASN A C 1
ATOM 560 O O . ASN A 1 70 ? 33.171 -5.189 -13.534 1.00 65.31 70 ASN A O 1
ATOM 564 N N . ALA A 1 71 ? 35.262 -5.837 -13.970 1.00 64.88 71 ALA A N 1
ATOM 565 C CA . ALA A 1 71 ? 35.152 -5.663 -15.421 1.00 64.88 71 ALA A CA 1
ATOM 566 C C . ALA A 1 71 ? 33.976 -6.428 -16.067 1.00 64.88 71 ALA A C 1
ATOM 568 O O . ALA A 1 71 ? 33.500 -6.035 -17.129 1.00 64.88 71 ALA A O 1
ATOM 569 N N . VAL A 1 72 ? 33.501 -7.520 -15.454 1.00 67.50 72 VAL A N 1
ATOM 570 C CA . VAL A 1 72 ? 32.319 -8.261 -15.935 1.00 67.50 72 VAL A CA 1
ATOM 571 C C . VAL A 1 72 ? 31.021 -7.534 -15.583 1.00 67.50 72 VAL A C 1
ATOM 573 O O . VAL A 1 72 ? 30.130 -7.472 -16.430 1.00 67.50 72 VAL A O 1
ATOM 576 N N . TYR A 1 73 ? 30.918 -6.952 -14.384 1.00 66.88 73 TYR A N 1
ATOM 577 C CA . TYR A 1 73 ? 29.783 -6.095 -14.035 1.00 66.88 73 TYR A CA 1
ATOM 578 C C . TYR A 1 73 ? 29.760 -4.818 -14.862 1.00 66.88 73 TYR A C 1
ATOM 580 O O . TYR A 1 73 ? 28.703 -4.475 -15.383 1.00 66.88 73 TYR A O 1
ATOM 588 N N . ASP A 1 74 ? 30.908 -4.168 -15.050 1.00 67.94 74 ASP A N 1
ATOM 589 C CA . ASP A 1 74 ? 31.005 -2.959 -15.870 1.00 67.94 74 ASP A CA 1
ATOM 590 C C . ASP A 1 74 ? 30.613 -3.263 -17.320 1.00 67.94 74 ASP A C 1
ATOM 592 O O . ASP A 1 74 ? 29.817 -2.547 -17.921 1.00 67.94 74 ASP A O 1
ATOM 596 N N . PHE A 1 75 ? 31.068 -4.395 -17.863 1.00 73.88 75 PHE A N 1
ATOM 597 C CA . PHE A 1 75 ? 30.648 -4.868 -19.178 1.00 73.88 75 PHE A CA 1
ATOM 598 C C . PHE A 1 75 ? 29.138 -5.144 -19.259 1.00 73.88 75 PHE A C 1
ATOM 600 O O . PHE A 1 75 ? 28.473 -4.696 -20.195 1.00 73.88 75 PHE A O 1
ATOM 607 N N . TYR A 1 76 ? 28.580 -5.861 -18.280 1.00 72.00 76 TYR A N 1
ATOM 608 C CA . TYR A 1 76 ? 27.144 -6.134 -18.192 1.00 72.00 76 TYR A CA 1
ATOM 609 C C . TYR A 1 76 ? 26.329 -4.833 -18.141 1.00 72.00 76 TYR A C 1
ATOM 611 O O . TYR A 1 76 ? 25.334 -4.683 -18.856 1.00 72.00 76 TYR A O 1
ATOM 619 N N . ALA A 1 77 ? 26.775 -3.875 -17.331 1.00 64.94 77 ALA A N 1
ATOM 620 C CA . ALA A 1 77 ? 26.190 -2.552 -17.188 1.00 64.94 77 ALA A CA 1
ATOM 621 C C . ALA A 1 77 ? 26.262 -1.758 -18.502 1.00 64.94 77 ALA A C 1
ATOM 623 O O . ALA A 1 77 ? 25.248 -1.242 -18.964 1.00 64.94 77 ALA A O 1
ATOM 624 N N . GLU A 1 78 ? 27.417 -1.716 -19.167 1.00 73.19 78 GLU A N 1
ATOM 625 C CA . GLU A 1 78 ? 27.607 -1.008 -20.436 1.00 73.19 78 GLU A CA 1
ATOM 626 C C . GLU A 1 78 ? 26.758 -1.576 -21.579 1.00 73.19 78 GLU A C 1
ATOM 628 O O . GLU A 1 78 ? 26.169 -0.808 -22.348 1.00 73.19 78 GLU A O 1
ATOM 633 N N . VAL A 1 79 ? 26.679 -2.908 -21.694 1.00 70.81 79 VAL A N 1
ATOM 634 C CA . VAL A 1 79 ? 25.843 -3.589 -22.696 1.00 70.81 79 VAL A CA 1
ATOM 635 C C . VAL A 1 79 ? 24.377 -3.232 -22.489 1.00 70.81 79 VAL A C 1
ATOM 637 O O . VAL A 1 79 ? 23.709 -2.828 -23.443 1.00 70.81 79 VAL A O 1
ATOM 640 N N . ASN A 1 80 ? 23.886 -3.318 -21.251 1.00 63.22 80 ASN A N 1
ATOM 641 C CA . ASN A 1 80 ? 22.509 -2.956 -20.929 1.00 63.22 80 ASN A CA 1
ATOM 642 C C . ASN A 1 80 ? 22.252 -1.456 -21.136 1.00 63.22 80 ASN A C 1
ATOM 644 O O . ASN A 1 80 ? 21.252 -1.100 -21.753 1.00 63.22 80 ASN A O 1
ATOM 648 N N . CYS A 1 81 ? 23.176 -0.576 -20.736 1.00 60.50 81 CYS A N 1
ATOM 649 C CA . CYS A 1 81 ? 23.085 0.868 -20.965 1.00 60.50 81 CYS A CA 1
ATOM 650 C C . CYS A 1 81 ? 22.845 1.190 -22.445 1.00 60.50 81 CYS A C 1
ATOM 652 O O . CYS A 1 81 ? 21.876 1.857 -22.799 1.00 60.50 81 CYS A O 1
ATOM 654 N N . GLN A 1 82 ? 23.699 0.671 -23.329 1.00 68.88 82 GLN A N 1
ATOM 655 C CA . GLN A 1 82 ? 23.605 0.927 -24.767 1.00 68.88 82 GLN A CA 1
ATOM 656 C C . GLN A 1 82 ? 22.347 0.315 -25.384 1.00 68.88 82 GLN A C 1
ATOM 658 O O . GLN A 1 82 ? 21.700 0.935 -26.227 1.00 68.88 82 GLN A O 1
ATOM 663 N N . PHE A 1 83 ? 21.976 -0.888 -24.950 1.00 68.06 83 PHE A N 1
ATOM 664 C CA . PHE A 1 83 ? 20.763 -1.565 -25.395 1.00 68.06 83 PHE A CA 1
ATOM 665 C C . PHE A 1 83 ? 19.491 -0.782 -25.020 1.00 68.06 83 PHE A C 1
ATOM 667 O O . PHE A 1 83 ? 18.581 -0.652 -25.845 1.00 68.06 83 PHE A O 1
ATOM 674 N N . TYR A 1 84 ? 19.442 -0.187 -23.824 1.00 59.62 84 TYR A N 1
ATOM 675 C CA . TYR A 1 84 ? 18.319 0.642 -23.380 1.00 59.62 84 TYR A CA 1
ATOM 676 C C . TYR A 1 84 ? 18.321 2.051 -23.980 1.00 59.62 84 TYR A C 1
ATOM 678 O O . TYR A 1 84 ? 17.258 2.516 -24.387 1.00 59.62 84 TYR A O 1
ATOM 686 N N . LEU A 1 85 ? 19.483 2.701 -24.123 1.00 64.75 85 LEU A N 1
ATOM 687 C CA . LEU A 1 85 ? 19.607 4.001 -24.805 1.00 64.75 85 LEU A CA 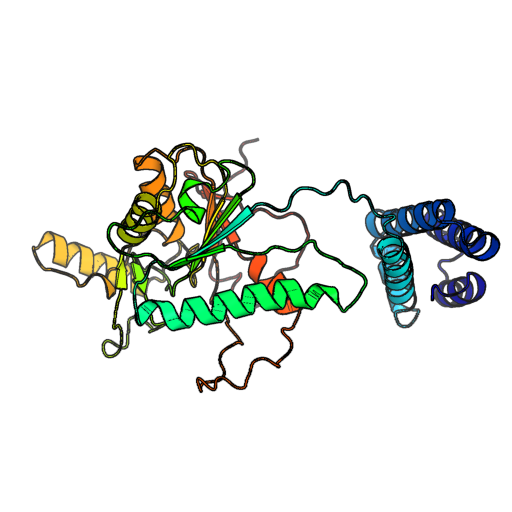1
ATOM 688 C C . LEU A 1 85 ? 19.059 3.946 -26.235 1.00 64.75 85 LEU A C 1
ATOM 690 O O . LEU A 1 85 ? 18.405 4.879 -26.694 1.00 64.75 85 LEU A O 1
ATOM 694 N N . LYS A 1 86 ? 19.263 2.818 -26.920 1.00 68.75 86 LYS A N 1
ATOM 695 C CA . LYS A 1 86 ? 18.737 2.573 -28.266 1.00 68.75 86 LYS A CA 1
ATOM 696 C C . LYS A 1 86 ? 17.286 2.074 -28.299 1.00 68.75 86 LYS A C 1
ATOM 698 O O . LYS A 1 86 ? 16.788 1.709 -29.359 1.00 68.75 86 LYS A O 1
ATOM 703 N N . LYS A 1 87 ? 16.594 2.035 -27.154 1.00 66.12 87 LYS A N 1
ATOM 704 C CA . LYS A 1 87 ? 15.210 1.546 -27.013 1.00 66.12 87 LYS A CA 1
ATOM 705 C C . LYS A 1 87 ? 15.015 0.107 -27.526 1.00 66.12 87 LYS A C 1
ATOM 707 O O . LYS A 1 87 ? 13.937 -0.253 -27.992 1.00 66.12 87 LYS A O 1
ATOM 712 N N . LEU A 1 88 ? 16.051 -0.735 -27.433 1.00 60.50 88 LEU A N 1
ATOM 713 C CA . LEU A 1 88 ? 16.044 -2.103 -27.971 1.00 60.50 88 LEU A CA 1
ATOM 714 C C . LEU A 1 88 ? 15.579 -3.165 -26.967 1.00 60.50 88 LEU A C 1
ATOM 716 O O . LEU A 1 88 ? 15.401 -4.324 -27.341 1.00 60.50 88 LEU A O 1
ATOM 720 N N . GLY A 1 89 ? 15.347 -2.788 -25.710 1.00 57.91 89 GLY A N 1
ATOM 721 C CA . GLY A 1 89 ? 14.740 -3.667 -24.713 1.00 57.91 89 GLY A CA 1
ATOM 722 C C . GLY A 1 89 ? 13.379 -4.203 -25.127 1.00 57.91 89 GLY A C 1
ATOM 723 O O . GLY A 1 89 ? 12.723 -3.616 -25.992 1.00 57.91 89 GLY A O 1
ATOM 724 N N . PRO A 1 90 ? 12.911 -5.303 -24.508 1.00 45.56 90 PRO A N 1
ATOM 725 C CA . PRO A 1 90 ? 11.500 -5.631 -24.516 1.00 45.56 90 PRO A CA 1
ATOM 726 C C . PRO A 1 90 ? 10.761 -4.532 -23.743 1.00 45.56 90 PRO A C 1
ATOM 728 O O . PRO A 1 90 ? 10.299 -4.724 -22.626 1.00 45.56 90 PRO A O 1
ATOM 731 N N . PHE A 1 91 ? 10.578 -3.375 -24.369 1.00 45.25 91 PHE A N 1
ATOM 732 C CA . PHE A 1 91 ? 9.460 -2.502 -24.074 1.00 45.25 91 PHE A CA 1
ATOM 733 C C . PHE A 1 91 ? 8.195 -3.127 -24.687 1.00 45.25 91 PHE A C 1
ATOM 735 O O . PHE A 1 91 ? 7.398 -2.441 -25.315 1.00 45.25 91 PHE A O 1
ATOM 742 N N . GLN A 1 92 ? 7.933 -4.420 -24.434 1.00 38.25 92 GLN A N 1
ATOM 743 C CA . GLN A 1 92 ? 6.559 -4.777 -24.107 1.00 38.25 92 GLN A CA 1
ATOM 744 C C . GLN A 1 92 ? 6.339 -4.115 -22.769 1.00 38.25 92 GLN A C 1
ATOM 746 O O . GLN A 1 92 ? 6.661 -4.644 -21.707 1.00 38.25 92 GLN A O 1
ATOM 751 N N . GLY A 1 93 ? 5.943 -2.855 -22.852 1.00 41.12 93 GLY A N 1
ATOM 752 C CA . GLY A 1 93 ? 5.716 -2.055 -21.699 1.00 41.12 93 GLY A CA 1
ATOM 753 C C . GLY A 1 93 ? 4.590 -2.687 -20.910 1.00 41.12 93 GLY A C 1
ATOM 754 O O . GLY A 1 93 ? 3.454 -2.295 -21.124 1.00 41.12 93 GLY A O 1
ATOM 755 N N . LYS A 1 94 ? 4.893 -3.587 -19.964 1.00 41.22 94 LYS A N 1
ATOM 756 C CA . LYS A 1 94 ? 3.959 -3.883 -18.883 1.00 41.22 94 LYS A CA 1
ATOM 757 C C . LYS A 1 94 ? 3.560 -2.517 -18.345 1.00 41.22 94 LYS A C 1
ATOM 759 O O . LYS A 1 94 ? 4.435 -1.705 -18.005 1.00 41.22 94 LYS A O 1
ATOM 764 N N . ALA A 1 95 ? 2.281 -2.185 -18.484 1.00 48.31 95 ALA A N 1
ATOM 765 C CA . ALA A 1 95 ? 1.748 -0.976 -17.897 1.00 48.31 95 ALA A CA 1
ATOM 766 C C . ALA A 1 95 ? 2.078 -1.094 -16.412 1.00 48.31 95 ALA A C 1
ATOM 768 O O . ALA A 1 95 ? 1.699 -2.086 -15.783 1.00 48.31 95 ALA A O 1
ATOM 769 N N . GLN A 1 96 ? 2.887 -0.164 -15.897 1.00 56.19 96 GLN A N 1
ATOM 770 C CA . GLN A 1 96 ? 3.056 -0.101 -14.454 1.00 56.19 96 GLN A CA 1
ATOM 771 C C . GLN A 1 96 ? 1.664 0.142 -13.878 1.00 56.19 96 GLN A C 1
ATOM 773 O O . GLN A 1 96 ? 0.869 0.845 -14.517 1.00 56.19 96 GLN A O 1
ATOM 778 N N . PRO A 1 97 ? 1.334 -0.498 -12.753 1.00 61.03 97 PRO A N 1
ATOM 779 C CA . PRO A 1 97 ? 0.033 -0.288 -12.172 1.00 61.03 97 PRO A CA 1
ATOM 780 C C . PRO A 1 97 ? -0.161 1.201 -11.891 1.00 61.03 97 PRO A C 1
ATOM 782 O O . PRO A 1 97 ? 0.786 1.879 -11.485 1.00 61.03 97 PRO A O 1
ATOM 785 N N . LYS A 1 98 ? -1.372 1.718 -12.133 1.00 77.06 98 LYS A N 1
ATOM 786 C CA . LYS A 1 98 ? -1.674 3.101 -11.751 1.00 77.06 98 LYS A CA 1
ATOM 787 C C . LYS A 1 98 ? -1.562 3.185 -10.229 1.00 77.06 98 LYS A C 1
ATOM 789 O O . LYS A 1 98 ? -2.246 2.444 -9.520 1.00 77.06 98 LYS A O 1
ATOM 794 N N . GLY A 1 99 ? -0.648 4.021 -9.757 1.00 84.88 99 GLY A N 1
ATOM 795 C CA . GLY A 1 99 ? -0.342 4.164 -8.345 1.00 84.88 99 GLY A CA 1
ATOM 796 C C . GLY A 1 99 ? -1.105 5.329 -7.725 1.00 84.88 99 GLY A C 1
ATOM 797 O O . GLY A 1 99 ? -1.219 6.390 -8.331 1.00 84.88 99 GLY A O 1
ATOM 798 N N . LEU A 1 100 ? -1.591 5.141 -6.504 1.00 92.75 100 LEU A N 1
ATOM 799 C CA . LEU A 1 100 ? -2.231 6.173 -5.700 1.00 92.75 100 LEU A CA 1
ATOM 800 C C . LEU A 1 100 ? -1.655 6.139 -4.284 1.00 92.75 100 LEU A C 1
ATOM 802 O O . LEU A 1 100 ? -1.574 5.076 -3.671 1.00 92.75 100 LEU A O 1
ATOM 806 N N . VAL A 1 101 ? -1.272 7.291 -3.743 1.00 94.25 101 VAL A N 1
ATOM 807 C CA . VAL A 1 101 ? -0.963 7.458 -2.322 1.00 94.25 101 VAL A CA 1
ATOM 808 C C . VAL A 1 101 ? -2.163 8.097 -1.645 1.00 94.25 101 VAL A C 1
ATOM 810 O O . VAL A 1 101 ? -2.525 9.226 -1.952 1.00 94.25 101 VAL A O 1
ATOM 813 N N . PHE A 1 102 ? -2.763 7.381 -0.703 1.00 97.44 102 PHE A N 1
ATOM 814 C CA . PHE A 1 102 ? -3.892 7.855 0.081 1.00 97.44 102 PHE A CA 1
ATOM 815 C C . PHE A 1 102 ? -3.419 8.294 1.467 1.00 97.44 102 PHE A C 1
ATOM 817 O O . PHE A 1 102 ? -2.867 7.494 2.227 1.00 97.44 102 PHE A O 1
ATOM 824 N N . ILE A 1 103 ? -3.647 9.558 1.810 1.00 96.44 103 ILE A N 1
ATOM 825 C CA . ILE A 1 103 ? -3.320 10.139 3.112 1.00 96.44 103 ILE A CA 1
ATOM 826 C C . ILE A 1 103 ? -4.629 10.280 3.888 1.00 96.44 103 ILE A C 1
ATOM 828 O O . ILE A 1 103 ? -5.445 11.144 3.564 1.00 96.44 103 ILE A O 1
ATOM 832 N N . PRO A 1 104 ? -4.858 9.470 4.934 1.00 96.31 104 PRO A N 1
ATOM 833 C CA . PRO A 1 104 ? -6.157 9.394 5.583 1.00 96.31 104 PRO A CA 1
ATOM 834 C C . PRO A 1 104 ? -6.393 10.534 6.578 1.00 96.31 104 PRO A C 1
ATOM 836 O O . PRO A 1 104 ? -7.253 10.400 7.437 1.00 96.31 104 PRO A O 1
ATOM 839 N N . PHE A 1 105 ? -5.639 11.631 6.523 1.00 93.19 105 PHE A N 1
ATOM 840 C CA . PHE A 1 105 ? -5.736 12.759 7.450 1.00 93.19 105 PHE A CA 1
ATOM 841 C C . PHE A 1 105 ? -6.032 14.034 6.669 1.00 93.19 105 PHE A C 1
ATOM 843 O O . PHE A 1 105 ? -5.456 14.219 5.607 1.00 93.19 105 PHE A O 1
ATOM 850 N N . ALA A 1 106 ? -6.862 14.921 7.216 1.00 88.44 106 ALA A N 1
ATOM 851 C CA . ALA A 1 106 ? -7.187 16.207 6.601 1.00 88.44 106 ALA A CA 1
ATOM 852 C C . ALA A 1 106 ? -6.337 17.355 7.179 1.00 88.44 106 ALA A C 1
ATOM 854 O O . ALA A 1 106 ? -5.765 17.246 8.271 1.00 88.44 106 ALA A O 1
ATOM 855 N N . GLY A 1 107 ? -6.289 18.485 6.469 1.00 86.75 107 GLY A N 1
ATOM 856 C CA . GLY A 1 107 ? -5.704 19.736 6.961 1.00 86.75 107 GLY A CA 1
ATOM 857 C C . GLY A 1 107 ? -4.234 19.610 7.379 1.00 86.75 107 GLY A C 1
ATOM 858 O O . GLY A 1 107 ? -3.438 18.940 6.719 1.00 86.75 107 GLY A O 1
ATOM 859 N N . GLN A 1 108 ? -3.863 20.240 8.500 1.00 82.69 108 GLN A N 1
ATOM 860 C CA . GLN A 1 108 ? -2.480 20.275 9.004 1.00 82.69 108 GLN A CA 1
ATOM 861 C C . GLN A 1 108 ? -1.887 18.877 9.244 1.00 82.69 108 GLN A C 1
ATOM 863 O O . GLN A 1 108 ? -0.690 18.669 9.053 1.00 82.69 108 GLN A O 1
ATOM 868 N N . ASN A 1 109 ? -2.728 17.910 9.609 1.00 84.25 109 ASN A N 1
ATOM 869 C CA . ASN A 1 109 ? -2.329 16.538 9.915 1.00 84.25 109 ASN A CA 1
ATOM 870 C C . ASN A 1 109 ? -1.852 15.743 8.688 1.00 84.25 109 ASN A C 1
ATOM 872 O O . ASN A 1 109 ? -1.231 14.694 8.840 1.00 84.25 109 ASN A O 1
ATOM 876 N N . SER A 1 110 ? -2.127 16.234 7.477 1.00 87.38 110 SER A N 1
ATOM 877 C CA . SER A 1 110 ? -1.696 15.610 6.222 1.00 87.38 110 SER A CA 1
ATOM 878 C C . SER A 1 110 ? -0.306 16.056 5.758 1.00 87.38 110 SER A C 1
ATOM 880 O O . SER A 1 110 ? 0.322 15.355 4.964 1.00 87.38 110 SER A O 1
ATOM 882 N N . LYS A 1 111 ? 0.187 17.211 6.240 1.00 85.19 111 LYS A N 1
ATOM 883 C CA . LYS A 1 111 ? 1.307 17.938 5.617 1.00 85.19 111 LYS A CA 1
ATOM 884 C C . LYS A 1 111 ? 2.587 17.115 5.512 1.00 85.19 111 LYS A C 1
ATOM 886 O O . LYS A 1 111 ? 3.172 17.057 4.436 1.00 85.19 111 LYS A O 1
ATOM 891 N N . GLU A 1 112 ? 2.992 16.442 6.590 1.00 83.44 112 GLU A N 1
ATOM 892 C CA . GLU A 1 112 ? 4.190 15.589 6.581 1.00 83.44 112 GLU A CA 1
ATOM 893 C C . GLU A 1 112 ? 4.081 14.497 5.508 1.00 83.44 112 GLU A C 1
ATOM 895 O O . GLU A 1 112 ? 4.995 14.292 4.710 1.00 83.44 112 GLU A O 1
ATOM 900 N N . PHE A 1 113 ? 2.945 13.800 5.467 1.00 87.12 113 PHE A N 1
ATOM 901 C CA . PHE A 1 113 ? 2.739 12.703 4.531 1.00 87.12 113 PHE A CA 1
ATOM 902 C C . PHE A 1 113 ? 2.640 13.193 3.092 1.00 87.12 113 PHE A C 1
ATOM 904 O O . PHE A 1 113 ? 3.135 12.500 2.204 1.00 87.12 113 PHE A O 1
ATOM 911 N N . LYS A 1 114 ? 2.051 14.372 2.860 1.00 88.50 114 LYS A N 1
ATOM 912 C CA . LYS A 1 114 ? 1.989 15.005 1.540 1.00 88.50 114 LYS A CA 1
ATOM 913 C C . LYS A 1 114 ? 3.399 15.272 1.021 1.00 88.50 114 LYS A C 1
ATOM 915 O O . LYS A 1 114 ? 3.778 14.687 0.011 1.00 88.50 114 LYS A O 1
ATOM 920 N N . VAL A 1 115 ? 4.198 16.026 1.778 1.00 82.12 115 VAL A N 1
ATOM 921 C CA . VAL A 1 115 ? 5.579 16.383 1.411 1.00 82.12 115 VAL A CA 1
ATOM 922 C C . VAL A 1 115 ? 6.416 15.134 1.149 1.00 82.12 115 VAL A C 1
ATOM 924 O O . VAL A 1 115 ? 7.054 15.009 0.108 1.00 82.12 115 VAL A O 1
ATOM 927 N N . LYS A 1 116 ? 6.362 14.138 2.040 1.00 81.69 116 LYS A N 1
ATOM 928 C CA . LYS A 1 116 ? 7.121 12.893 1.849 1.00 81.69 116 LYS A CA 1
ATOM 929 C C . LYS A 1 116 ? 6.615 12.041 0.679 1.00 81.69 116 LYS A C 1
ATOM 931 O O . LYS A 1 116 ? 7.332 11.161 0.201 1.00 81.69 116 LYS A O 1
ATOM 936 N N . SER A 1 117 ? 5.370 12.224 0.244 1.00 85.44 117 SER A N 1
ATOM 937 C CA . SER A 1 117 ? 4.821 11.559 -0.948 1.00 85.44 117 SER A CA 1
ATOM 938 C C . SER A 1 117 ? 5.220 12.275 -2.221 1.00 85.44 117 SER A C 1
ATOM 940 O O . SER A 1 117 ? 5.545 11.611 -3.195 1.00 85.44 117 SER A O 1
ATOM 942 N N . GLU A 1 118 ? 5.298 13.601 -2.190 1.00 84.19 118 GLU A N 1
ATOM 943 C CA . GLU A 1 118 ? 5.856 14.402 -3.277 1.00 84.19 118 GLU A CA 1
ATOM 944 C C . GLU A 1 118 ? 7.348 14.099 -3.469 1.00 84.19 118 GLU A C 1
ATOM 946 O O . GLU A 1 118 ? 7.772 13.849 -4.591 1.00 84.19 118 GLU A O 1
ATOM 951 N N . GLN A 1 119 ? 8.121 13.998 -2.381 1.00 77.44 119 GLN A N 1
ATOM 952 C CA . GLN A 1 119 ? 9.526 13.569 -2.419 1.00 77.44 119 GLN A CA 1
ATOM 953 C C . GLN A 1 119 ? 9.689 12.155 -2.983 1.00 77.44 119 GLN A C 1
ATOM 955 O O . GLN A 1 119 ? 10.590 11.912 -3.783 1.00 77.44 119 GLN A O 1
ATOM 960 N N . TRP A 1 120 ? 8.812 11.222 -2.593 1.00 75.50 120 TRP A N 1
ATOM 961 C CA . TRP A 1 120 ? 8.811 9.873 -3.160 1.00 75.50 120 TRP A CA 1
ATOM 962 C C . TRP A 1 120 ? 8.524 9.910 -4.668 1.00 75.50 120 TRP A C 1
ATOM 964 O O . TRP A 1 120 ? 9.296 9.355 -5.446 1.00 75.50 120 TRP A O 1
ATOM 974 N N . ASN A 1 121 ? 7.487 10.639 -5.087 1.00 75.88 121 ASN A N 1
ATOM 975 C CA . ASN A 1 121 ? 7.171 10.861 -6.498 1.00 75.88 121 ASN A CA 1
ATOM 976 C C . ASN A 1 121 ? 8.347 11.478 -7.271 1.00 75.88 121 ASN A C 1
ATOM 978 O O . ASN A 1 121 ? 8.601 11.088 -8.406 1.00 75.88 121 ASN A O 1
ATOM 982 N N . GLU A 1 122 ? 9.065 12.438 -6.686 1.00 72.44 122 GLU A N 1
ATOM 983 C CA . GLU A 1 122 ? 10.204 13.088 -7.336 1.00 72.44 122 GLU A CA 1
ATOM 984 C C . GLU A 1 122 ? 11.419 12.160 -7.434 1.00 72.44 122 GLU A C 1
ATOM 986 O O . GLU A 1 122 ? 12.070 12.115 -8.472 1.00 72.44 122 GLU A O 1
ATOM 991 N N . ALA A 1 123 ? 11.691 11.342 -6.415 1.00 65.81 123 ALA A N 1
ATOM 992 C CA . ALA A 1 123 ? 12.746 10.331 -6.478 1.00 65.81 123 ALA A CA 1
ATOM 993 C C . ALA A 1 123 ? 12.482 9.296 -7.590 1.00 65.81 123 ALA A C 1
ATOM 995 O O . ALA A 1 123 ? 13.398 8.922 -8.326 1.00 65.81 123 ALA A O 1
ATOM 996 N N . GLU A 1 124 ? 11.220 8.896 -7.775 1.00 65.06 124 GLU A N 1
ATOM 997 C CA . GLU A 1 124 ? 10.798 8.049 -8.899 1.00 65.06 124 GLU A CA 1
ATOM 998 C C . GLU A 1 124 ? 11.009 8.740 -10.261 1.00 65.06 124 GLU A C 1
ATOM 1000 O O . GLU A 1 124 ? 11.279 8.060 -11.253 1.00 65.06 124 GLU A O 1
ATOM 1005 N N . LYS A 1 125 ? 10.962 10.083 -10.324 1.00 59.69 125 LYS A N 1
ATOM 1006 C CA . LYS A 1 125 ? 11.344 10.851 -11.522 1.00 59.69 125 LYS A CA 1
ATOM 1007 C C . LYS A 1 125 ? 12.864 10.960 -11.690 1.00 59.69 125 LYS A C 1
ATOM 1009 O O . LYS A 1 125 ? 13.354 10.793 -12.795 1.00 59.69 125 LYS A O 1
ATOM 1014 N N . VAL A 1 126 ? 13.654 11.224 -10.651 1.00 50.41 126 VAL A N 1
ATOM 1015 C CA . VAL A 1 126 ? 15.112 11.455 -10.794 1.00 50.41 126 VAL A CA 1
ATOM 1016 C C . VAL A 1 126 ? 15.873 10.199 -11.243 1.00 50.41 126 VAL A C 1
ATOM 1018 O O . VAL A 1 126 ? 16.891 10.309 -11.927 1.00 50.41 126 VAL A O 1
ATOM 1021 N N . ASN A 1 127 ? 15.323 9.005 -11.006 1.00 46.91 127 ASN A N 1
ATOM 1022 C CA . ASN A 1 127 ? 15.824 7.738 -11.561 1.00 46.91 127 ASN A CA 1
ATOM 1023 C C . ASN A 1 127 ? 15.862 7.679 -13.115 1.00 46.91 127 ASN A C 1
ATOM 1025 O O . ASN A 1 127 ? 16.292 6.678 -13.686 1.00 46.91 127 ASN A O 1
ATOM 1029 N N . LEU A 1 128 ? 15.458 8.750 -13.811 1.00 44.16 128 LEU A N 1
ATOM 1030 C CA . LEU A 1 128 ? 15.582 8.961 -15.257 1.00 44.16 128 LEU A CA 1
ATOM 1031 C C . LEU A 1 128 ? 16.987 9.335 -15.752 1.00 44.16 128 LEU A C 1
ATOM 1033 O O . LEU A 1 128 ? 17.283 9.097 -16.923 1.00 44.16 128 LEU A O 1
ATOM 1037 N N . SER A 1 129 ? 17.833 9.974 -14.937 1.00 36.34 129 SER A N 1
ATOM 1038 C CA . SER A 1 129 ? 19.050 10.637 -15.448 1.00 36.34 129 SER A CA 1
ATOM 1039 C C . SER A 1 129 ? 20.335 9.808 -15.319 1.00 36.34 129 SER A C 1
ATOM 1041 O O . SER A 1 129 ? 21.321 10.101 -15.996 1.00 36.34 129 SER A O 1
ATOM 1043 N N . GLY A 1 130 ? 20.324 8.734 -14.523 1.00 34.12 130 GLY A N 1
ATOM 1044 C CA . GLY A 1 130 ? 21.431 7.785 -14.379 1.00 34.12 130 GLY A CA 1
ATOM 1045 C C . GLY A 1 130 ? 21.135 6.481 -15.114 1.00 34.12 130 GLY A C 1
ATOM 1046 O O . GLY A 1 130 ? 20.467 5.605 -14.575 1.00 34.12 130 GLY A O 1
ATOM 1047 N N . GLY A 1 131 ? 21.593 6.364 -16.362 1.00 44.00 131 GLY A N 1
ATOM 1048 C CA . GLY A 1 131 ? 21.312 5.219 -17.231 1.00 44.00 131 GLY A CA 1
ATOM 1049 C C . GLY A 1 131 ? 21.582 3.831 -16.620 1.00 44.00 131 GLY A C 1
ATOM 1050 O O . GLY A 1 131 ? 22.357 3.682 -15.682 1.00 44.00 131 GLY A O 1
ATOM 1051 N N . ILE A 1 132 ? 20.966 2.827 -17.265 1.00 40.94 132 ILE A N 1
ATOM 1052 C CA . ILE A 1 132 ? 21.018 1.351 -17.092 1.00 40.94 132 ILE A CA 1
ATOM 1053 C C . ILE A 1 132 ? 19.694 0.733 -16.628 1.00 40.94 132 ILE A C 1
ATOM 1055 O O . ILE A 1 132 ? 19.362 -0.343 -17.109 1.00 40.94 132 ILE A O 1
ATOM 1059 N N . ASP A 1 133 ? 18.865 1.447 -15.872 1.00 42.81 133 ASP A N 1
ATOM 1060 C CA . ASP A 1 133 ? 17.504 1.009 -15.546 1.00 42.81 133 ASP A CA 1
ATOM 1061 C C . ASP A 1 133 ? 16.538 2.184 -15.699 1.00 42.81 133 ASP A C 1
ATOM 1063 O O . ASP A 1 133 ? 16.134 2.786 -14.708 1.00 42.81 133 ASP A O 1
ATOM 1067 N N . ALA A 1 134 ? 16.127 2.517 -16.926 1.00 41.22 134 ALA A N 1
ATOM 1068 C CA . ALA A 1 134 ? 14.964 3.383 -17.120 1.00 41.22 134 ALA A CA 1
ATOM 1069 C C . ALA A 1 134 ? 13.700 2.617 -16.670 1.00 41.22 134 ALA A C 1
ATOM 1071 O O . ALA A 1 134 ? 12.899 2.154 -17.490 1.00 41.22 134 ALA A O 1
ATOM 1072 N N . LYS A 1 135 ? 13.561 2.403 -15.352 1.00 45.47 135 LYS A N 1
ATOM 1073 C CA . LYS A 1 135 ? 12.338 1.948 -14.699 1.00 45.47 135 LYS A CA 1
ATOM 1074 C C . LYS A 1 135 ? 11.291 2.991 -15.088 1.00 45.47 135 LYS A C 1
ATOM 1076 O O . LYS A 1 135 ? 11.460 4.180 -14.842 1.00 45.47 135 LYS A O 1
ATOM 1081 N N . LYS A 1 136 ? 10.261 2.557 -15.815 1.00 48.97 136 LYS A N 1
ATOM 1082 C CA . LYS A 1 136 ? 9.137 3.415 -16.204 1.00 48.97 136 LYS A CA 1
ATOM 1083 C C . LYS A 1 136 ? 8.630 4.182 -14.980 1.00 48.97 136 LYS A C 1
ATOM 1085 O O . LYS A 1 136 ? 8.442 3.552 -13.943 1.00 48.97 136 LYS A O 1
ATOM 1090 N N . TYR A 1 137 ? 8.342 5.470 -15.162 1.00 50.19 137 TYR A N 1
ATOM 1091 C CA . TYR A 1 137 ? 7.652 6.329 -14.202 1.00 50.19 137 TYR A CA 1
ATOM 1092 C C . TYR A 1 137 ? 6.556 5.558 -13.447 1.00 50.19 137 TYR A C 1
ATOM 1094 O O . TYR A 1 137 ? 5.556 5.161 -14.050 1.00 50.19 137 TYR A O 1
ATOM 1102 N N . ARG A 1 138 ? 6.720 5.354 -12.137 1.00 60.16 138 ARG A N 1
ATOM 1103 C CA . ARG A 1 138 ? 5.569 5.214 -11.242 1.00 60.16 138 ARG A CA 1
ATOM 1104 C C . ARG A 1 138 ? 5.300 6.594 -10.681 1.00 60.16 138 ARG A C 1
ATOM 1106 O O . ARG A 1 138 ? 5.893 6.996 -9.691 1.00 60.16 138 ARG A O 1
ATOM 1113 N N . GLN A 1 139 ? 4.456 7.344 -11.378 1.00 69.00 139 GLN A N 1
ATOM 1114 C CA . GLN A 1 139 ? 3.888 8.547 -10.798 1.00 69.00 139 GLN A CA 1
ATOM 1115 C C . GLN A 1 139 ? 2.654 8.135 -10.006 1.00 69.00 139 GLN A C 1
ATOM 1117 O O . GLN A 1 139 ? 1.786 7.435 -10.534 1.00 69.00 139 GLN A O 1
ATOM 1122 N N . PHE A 1 140 ? 2.611 8.537 -8.742 1.00 84.12 140 PHE A N 1
ATOM 1123 C CA . PHE A 1 140 ? 1.473 8.296 -7.876 1.00 84.12 140 PHE A CA 1
ATOM 1124 C C . PHE A 1 140 ? 0.586 9.538 -7.814 1.00 84.12 140 PHE A C 1
ATOM 1126 O O . PHE A 1 140 ? 1.082 10.641 -7.571 1.00 84.12 140 PHE A O 1
ATOM 1133 N N . ASP A 1 141 ? -0.723 9.352 -7.967 1.00 91.56 141 ASP A N 1
ATOM 1134 C CA . ASP A 1 141 ? -1.698 10.376 -7.590 1.00 91.56 141 ASP A CA 1
ATOM 1135 C C . ASP A 1 141 ? -1.707 10.477 -6.057 1.00 91.56 141 ASP A C 1
ATOM 1137 O O . ASP A 1 141 ? -1.848 9.463 -5.371 1.00 91.56 141 ASP A O 1
ATOM 1141 N N . ILE A 1 142 ? -1.504 11.670 -5.495 1.00 94.12 142 ILE A N 1
ATOM 1142 C CA . ILE A 1 142 ? -1.507 11.877 -4.039 1.00 94.12 142 ILE A CA 1
ATOM 1143 C C . ILE A 1 142 ? -2.871 12.430 -3.645 1.00 94.12 142 ILE A C 1
ATOM 1145 O O . ILE A 1 142 ? -3.190 13.574 -3.956 1.00 94.12 142 ILE A O 1
ATOM 1149 N N . VAL A 1 143 ? -3.649 11.631 -2.921 1.00 96.44 143 VAL A N 1
ATOM 1150 C CA . VAL A 1 143 ? -4.994 11.988 -2.468 1.00 96.44 143 VAL A CA 1
ATOM 1151 C C . VAL A 1 143 ? -4.991 12.164 -0.960 1.00 96.44 143 VAL A C 1
ATOM 1153 O O . VAL A 1 143 ? -4.653 11.249 -0.206 1.00 96.44 143 VAL A O 1
ATOM 1156 N N . ILE A 1 144 ? -5.389 13.352 -0.522 1.00 97.00 144 ILE A N 1
ATOM 1157 C CA . ILE A 1 144 ? -5.618 13.675 0.883 1.00 97.00 144 ILE A CA 1
ATOM 1158 C C . ILE A 1 144 ? -7.108 13.506 1.147 1.00 97.00 144 ILE A C 1
ATOM 1160 O O . ILE A 1 144 ? -7.934 14.007 0.390 1.00 97.00 144 ILE A O 1
ATOM 1164 N N . TRP A 1 145 ? -7.457 12.771 2.199 1.00 97.06 145 TRP A N 1
ATOM 1165 C CA . TRP A 1 145 ? -8.855 12.613 2.572 1.00 97.06 145 TRP A CA 1
ATOM 1166 C C . TRP A 1 145 ? -9.446 13.936 3.070 1.00 97.06 145 TRP A C 1
ATOM 1168 O O . TRP A 1 145 ? -8.879 14.588 3.951 1.00 97.06 145 TRP A O 1
ATOM 1178 N N . GLU A 1 146 ? -10.637 14.256 2.572 1.00 94.50 146 GLU A N 1
ATOM 1179 C CA . GLU A 1 146 ? -11.471 15.363 3.026 1.00 94.50 146 GLU A CA 1
ATOM 1180 C C . GLU A 1 146 ? -12.904 14.863 3.248 1.00 94.50 146 GLU A C 1
ATOM 1182 O O . GLU A 1 146 ? -13.406 14.008 2.510 1.00 94.50 146 GLU A O 1
ATOM 1187 N N . ASP A 1 147 ? -13.558 15.360 4.301 1.00 92.12 147 ASP A N 1
ATOM 1188 C CA . ASP A 1 147 ? -14.899 14.903 4.664 1.00 92.12 147 ASP A CA 1
ATOM 1189 C C . ASP A 1 147 ? -15.908 15.240 3.560 1.00 92.12 147 ASP A C 1
ATOM 1191 O O . ASP A 1 147 ? -15.969 16.373 3.088 1.00 92.12 147 ASP A O 1
ATOM 1195 N N . LYS A 1 148 ? -16.719 14.247 3.176 1.00 91.62 148 LYS A N 1
ATOM 1196 C CA . LYS A 1 148 ? -17.762 14.347 2.135 1.00 91.62 148 LYS A CA 1
ATOM 1197 C C . LYS A 1 148 ? -17.259 14.715 0.734 1.00 91.62 148 LYS A C 1
ATOM 1199 O O . LYS A 1 148 ? -18.077 15.052 -0.122 1.00 91.62 148 LYS A O 1
ATOM 1204 N N . ILE A 1 149 ? -15.957 14.608 0.471 1.00 95.38 149 ILE A N 1
ATOM 1205 C CA . ILE A 1 149 ? -15.388 14.832 -0.860 1.00 95.38 149 ILE A CA 1
ATOM 1206 C C . ILE A 1 149 ? -15.039 13.495 -1.513 1.00 95.38 149 ILE A C 1
ATOM 1208 O O . ILE A 1 149 ? -14.299 12.675 -0.965 1.00 95.38 149 ILE A O 1
ATOM 1212 N N . VAL A 1 150 ? -15.568 13.300 -2.721 1.00 96.12 150 VAL A N 1
ATOM 1213 C CA . VAL A 1 150 ? -15.187 12.206 -3.617 1.00 96.12 150 VAL A CA 1
ATOM 1214 C C . VAL A 1 150 ? -14.036 12.699 -4.490 1.00 96.12 150 VAL A C 1
ATOM 1216 O O . VAL A 1 150 ? -14.171 13.723 -5.152 1.00 96.12 150 VAL A O 1
ATOM 1219 N N . SER A 1 151 ? -12.916 11.977 -4.488 1.00 95.62 151 SER A N 1
ATOM 1220 C CA . SER A 1 151 ? -11.757 12.269 -5.337 1.00 95.62 151 SER A CA 1
ATOM 1221 C C . SER A 1 151 ? -11.905 11.522 -6.658 1.00 95.62 151 SER A C 1
ATOM 1223 O O . SER A 1 151 ? -12.122 10.304 -6.671 1.00 95.62 151 SER A O 1
ATOM 1225 N N . ASP A 1 152 ? -11.767 12.239 -7.773 1.00 94.56 152 ASP A N 1
ATOM 1226 C CA . ASP A 1 152 ? -11.815 11.634 -9.104 1.00 94.56 152 ASP A CA 1
ATOM 1227 C C . ASP A 1 152 ? -10.660 10.637 -9.295 1.00 94.56 152 ASP A C 1
ATOM 1229 O O . ASP A 1 152 ? -10.847 9.578 -9.886 1.00 94.56 152 ASP A O 1
ATOM 1233 N N . GLU A 1 153 ? -9.495 10.876 -8.687 1.00 94.56 153 GLU A N 1
ATOM 1234 C CA . GLU A 1 153 ? -8.350 9.962 -8.727 1.00 94.56 153 GLU A CA 1
ATOM 1235 C C . GLU A 1 153 ? -8.649 8.605 -8.076 1.00 94.56 153 GLU A C 1
ATOM 1237 O O . GLU A 1 153 ? -8.196 7.574 -8.578 1.00 94.56 153 GLU A O 1
ATOM 1242 N N . VAL A 1 154 ? -9.422 8.587 -6.982 1.00 95.25 154 VAL A N 1
ATOM 1243 C CA . VAL A 1 154 ? -9.866 7.347 -6.319 1.00 95.25 154 VAL A CA 1
ATOM 1244 C C . VAL A 1 154 ? -11.022 6.706 -7.087 1.00 95.25 154 VAL A C 1
ATOM 1246 O O . VAL A 1 154 ? -11.022 5.495 -7.317 1.00 95.25 154 VAL A O 1
ATOM 1249 N N . LYS A 1 155 ? -12.010 7.508 -7.493 1.00 94.69 155 LYS A N 1
ATOM 1250 C CA . LYS A 1 155 ? -13.210 7.059 -8.212 1.00 94.69 155 LYS A CA 1
ATOM 1251 C C . LYS A 1 155 ? -12.877 6.441 -9.569 1.00 94.69 155 LYS A C 1
ATOM 1253 O O . LYS A 1 155 ? -13.465 5.419 -9.942 1.00 94.69 155 LYS A O 1
ATOM 1258 N N . ASP A 1 156 ? -11.937 7.032 -10.293 1.00 91.06 156 ASP A N 1
ATOM 1259 C CA . ASP A 1 156 ? -11.534 6.621 -11.639 1.00 91.06 156 ASP A CA 1
ATOM 1260 C C . ASP A 1 156 ? -10.278 5.747 -11.632 1.00 91.06 156 ASP A C 1
ATOM 1262 O O . ASP A 1 156 ? -9.745 5.394 -12.689 1.00 91.06 156 ASP A O 1
ATOM 1266 N N . LEU A 1 157 ? -9.821 5.334 -10.444 1.00 90.06 157 LEU A N 1
ATOM 1267 C CA . LEU A 1 157 ? -8.747 4.365 -10.319 1.00 90.06 157 LEU A CA 1
ATOM 1268 C C . LEU A 1 157 ? -9.151 3.059 -11.032 1.00 90.06 157 LEU A C 1
ATOM 1270 O O . LEU A 1 157 ? -10.212 2.495 -10.733 1.00 90.06 157 LEU A O 1
ATOM 1274 N N . PRO A 1 158 ? -8.324 2.546 -11.965 1.00 86.06 158 PRO A N 1
ATOM 1275 C CA . PRO A 1 158 ? -8.575 1.267 -12.608 1.00 86.06 158 PRO A CA 1
ATOM 1276 C C . PRO A 1 158 ? -8.793 0.174 -11.568 1.00 86.06 158 PRO A C 1
ATOM 1278 O O . PRO A 1 158 ? -8.087 0.098 -10.568 1.00 86.06 158 PRO A O 1
ATOM 1281 N N . THR A 1 159 ? -9.769 -0.697 -11.803 1.00 84.75 159 THR A N 1
ATOM 1282 C CA . THR A 1 159 ? -10.104 -1.760 -10.848 1.00 84.75 159 THR A CA 1
ATOM 1283 C C . THR A 1 159 ? -9.059 -2.871 -10.824 1.00 84.75 159 THR A C 1
ATOM 1285 O O . THR A 1 159 ? -8.980 -3.605 -9.849 1.00 84.75 159 THR A O 1
ATOM 1288 N N . THR A 1 160 ? -8.251 -3.011 -11.872 1.00 78.94 160 THR A N 1
ATOM 1289 C CA . THR A 1 160 ? -7.189 -4.017 -11.986 1.00 78.94 160 THR A CA 1
ATOM 1290 C C . THR A 1 160 ? -5.877 -3.354 -12.365 1.00 78.94 160 THR A C 1
ATOM 1292 O O . THR A 1 160 ? -5.886 -2.358 -13.086 1.00 78.94 160 THR A O 1
ATOM 1295 N N . ASN A 1 161 ? -4.753 -3.958 -11.971 1.00 79.00 161 ASN A N 1
ATOM 1296 C CA . ASN A 1 161 ? -3.416 -3.415 -12.235 1.00 79.00 161 ASN A CA 1
ATOM 1297 C C . ASN A 1 161 ? -3.266 -1.980 -11.691 1.00 79.00 161 ASN A C 1
ATOM 1299 O O . ASN A 1 161 ? -2.871 -1.060 -12.402 1.00 79.00 161 ASN A O 1
ATOM 1303 N N . SER A 1 162 ? -3.615 -1.796 -10.422 1.00 84.44 162 SER A N 1
ATOM 1304 C CA . SER A 1 162 ? -3.523 -0.542 -9.676 1.00 84.44 162 SER A CA 1
ATOM 1305 C C . SER A 1 162 ? -3.022 -0.820 -8.260 1.00 84.44 162 SER A C 1
ATOM 1307 O O . SER A 1 162 ? -3.221 -1.917 -7.721 1.00 84.44 162 SER A O 1
ATOM 1309 N N . GLU A 1 163 ? -2.374 0.169 -7.656 1.00 89.12 163 GLU A N 1
ATOM 1310 C CA . GLU A 1 163 ? -1.822 0.079 -6.305 1.00 89.12 163 GLU A CA 1
ATOM 1311 C C . GLU A 1 163 ? -2.250 1.299 -5.490 1.00 89.12 163 GLU A C 1
ATOM 1313 O O . GLU A 1 163 ? -2.059 2.431 -5.922 1.00 89.12 163 GLU A O 1
ATOM 1318 N N . ILE A 1 164 ? -2.805 1.066 -4.301 1.00 94.25 164 ILE A N 1
ATOM 1319 C CA . ILE A 1 164 ? -3.118 2.112 -3.323 1.00 94.25 164 ILE A CA 1
ATOM 1320 C C . ILE A 1 164 ? -2.154 1.967 -2.152 1.00 94.25 164 ILE A C 1
ATOM 1322 O O . ILE A 1 164 ? -2.101 0.907 -1.534 1.00 94.25 164 ILE A O 1
ATOM 1326 N N . PHE A 1 165 ? -1.442 3.031 -1.801 1.00 93.44 165 PHE A N 1
ATOM 1327 C CA . PHE A 1 165 ? -0.571 3.114 -0.633 1.00 93.44 165 PHE A CA 1
ATOM 1328 C C . PHE A 1 165 ? -1.213 4.016 0.415 1.00 93.44 165 PHE A C 1
ATOM 1330 O O . PHE A 1 165 ? -1.247 5.232 0.262 1.00 93.44 165 PHE A O 1
ATOM 1337 N N . ILE A 1 166 ? -1.722 3.425 1.493 1.00 95.62 166 ILE A N 1
ATOM 1338 C CA . ILE A 1 166 ? -2.294 4.157 2.625 1.00 95.62 166 ILE A CA 1
ATOM 1339 C C . ILE A 1 166 ? -1.146 4.628 3.514 1.00 95.62 166 ILE A C 1
ATOM 1341 O O . ILE A 1 166 ? -0.559 3.817 4.231 1.00 95.62 166 ILE A O 1
ATOM 1345 N N . ARG A 1 167 ? -0.820 5.920 3.471 1.00 91.56 167 ARG A N 1
ATOM 1346 C CA . ARG A 1 167 ? 0.356 6.480 4.143 1.00 91.56 167 ARG A CA 1
ATOM 1347 C C . ARG A 1 167 ? 0.007 7.054 5.510 1.00 91.56 167 ARG A C 1
ATOM 1349 O O . ARG A 1 167 ? -0.749 8.016 5.606 1.00 91.56 167 ARG A O 1
ATOM 1356 N N . ALA A 1 168 ? 0.589 6.479 6.559 1.00 90.94 168 ALA A N 1
ATOM 1357 C CA . ALA A 1 168 ? 0.430 6.943 7.936 1.00 90.94 168 ALA A CA 1
ATOM 1358 C C . ALA A 1 168 ? 1.542 6.390 8.847 1.00 90.94 168 ALA A C 1
ATOM 1360 O O . ALA A 1 168 ? 2.300 5.510 8.439 1.00 90.94 168 ALA A O 1
ATOM 1361 N N . HIS A 1 169 ? 1.625 6.848 10.100 1.00 88.38 169 HIS A N 1
ATOM 1362 C CA . HIS A 1 169 ? 2.442 6.163 11.110 1.00 88.38 169 HIS A CA 1
ATOM 1363 C C . HIS A 1 169 ? 1.685 4.971 11.703 1.00 88.38 169 HIS A C 1
ATOM 1365 O O . HIS A 1 169 ? 0.454 4.920 11.690 1.00 88.38 169 HIS A O 1
ATOM 1371 N N . GLY A 1 170 ? 2.434 3.988 12.195 1.00 85.88 170 GLY A N 1
ATOM 1372 C CA . GLY A 1 170 ? 1.899 2.759 12.775 1.00 85.88 170 GLY A CA 1
ATOM 1373 C C . GLY A 1 170 ? 2.821 2.228 13.863 1.00 85.88 170 GLY A C 1
ATOM 1374 O O . GLY A 1 170 ? 3.972 2.647 13.978 1.00 85.88 170 GLY A O 1
ATOM 1375 N N . SER A 1 171 ? 2.318 1.308 14.673 1.00 80.31 171 SER A N 1
ATOM 1376 C CA . SER A 1 171 ? 3.103 0.646 15.709 1.00 80.31 171 SER A CA 1
ATOM 1377 C C . SER A 1 171 ? 2.647 -0.799 15.883 1.00 80.31 171 SER A C 1
ATOM 1379 O O . SER A 1 171 ? 1.567 -1.200 15.442 1.00 80.31 171 SER A O 1
ATOM 1381 N N . ILE A 1 172 ? 3.509 -1.611 16.491 1.00 78.62 172 ILE A N 1
ATOM 1382 C CA . ILE A 1 172 ? 3.221 -3.025 16.736 1.00 78.62 172 ILE A CA 1
ATOM 1383 C C . ILE A 1 172 ? 1.984 -3.132 17.635 1.00 78.62 172 ILE A C 1
ATOM 1385 O O . ILE A 1 172 ? 1.907 -2.478 18.672 1.00 78.62 172 ILE A O 1
ATOM 1389 N N . GLY A 1 173 ? 1.019 -3.960 17.231 1.00 78.00 173 GLY A N 1
ATOM 1390 C CA . GLY A 1 173 ? -0.211 -4.204 17.988 1.00 78.00 173 GLY A CA 1
ATOM 1391 C C . GLY A 1 173 ? -1.236 -3.067 17.967 1.00 78.00 173 GLY A C 1
ATOM 1392 O O . GLY A 1 173 ? -2.299 -3.221 18.565 1.00 78.00 173 GLY A O 1
ATOM 1393 N N . ALA A 1 174 ? -0.970 -1.946 17.289 1.00 85.12 174 ALA A N 1
ATOM 1394 C CA . ALA A 1 174 ? -1.944 -0.866 17.183 1.00 85.12 174 ALA A CA 1
ATOM 1395 C C . ALA A 1 174 ? -3.139 -1.251 16.303 1.00 85.12 174 ALA A C 1
ATOM 1397 O O . ALA A 1 174 ? -3.008 -1.861 15.242 1.00 85.12 174 ALA A O 1
ATOM 1398 N N . THR A 1 175 ? -4.319 -0.813 16.735 1.00 87.69 175 THR A N 1
ATOM 1399 C CA . THR A 1 175 ? -5.587 -0.921 15.987 1.00 87.69 175 THR A CA 1
ATOM 1400 C C . THR A 1 175 ? -5.920 0.342 15.186 1.00 87.69 175 THR A C 1
ATOM 1402 O O . THR A 1 175 ? -7.005 0.478 14.613 1.00 87.69 175 THR A O 1
ATOM 1405 N N . HIS A 1 176 ? -4.985 1.287 15.152 1.00 90.69 176 HIS A N 1
ATOM 1406 C CA . HIS A 1 176 ? -5.124 2.614 14.575 1.00 90.69 176 HIS A CA 1
ATOM 1407 C C . HIS A 1 176 ? -3.835 3.012 13.849 1.00 90.69 176 HIS A C 1
ATOM 1409 O O . HIS A 1 176 ? -2.790 2.376 13.994 1.00 90.69 176 HIS A O 1
ATOM 1415 N N . VAL A 1 177 ? -3.924 4.090 13.081 1.00 91.25 177 VAL A N 1
ATOM 1416 C CA . VAL A 1 177 ? -2.777 4.818 12.535 1.00 91.25 177 VAL A CA 1
ATOM 1417 C C . VAL A 1 177 ? -2.761 6.234 13.098 1.00 91.25 177 VAL A C 1
ATOM 1419 O O . VAL A 1 177 ? -3.795 6.743 13.539 1.00 91.25 177 VAL A O 1
ATOM 1422 N N . SER A 1 178 ? -1.603 6.881 13.088 1.00 88.06 178 SER A N 1
ATOM 1423 C CA . SER A 1 178 ? -1.422 8.197 13.706 1.00 88.06 178 SER A CA 1
ATOM 1424 C C . SER A 1 178 ? -0.622 9.159 12.829 1.00 88.06 178 SER A C 1
ATOM 1426 O O . SER A 1 178 ? 0.052 8.769 11.873 1.00 88.06 178 SER A O 1
ATOM 1428 N N . THR A 1 179 ? -0.705 10.443 13.176 1.00 82.12 179 THR A N 1
ATOM 1429 C CA . THR A 1 179 ? 0.084 11.528 12.568 1.00 82.12 179 THR A CA 1
ATOM 1430 C C . THR A 1 179 ? 1.472 11.683 13.182 1.00 82.12 179 THR A C 1
ATOM 1432 O O . THR A 1 179 ? 2.309 12.373 12.615 1.00 82.12 179 THR A O 1
ATOM 1435 N N . ARG A 1 180 ? 1.754 11.021 14.312 1.00 71.19 180 ARG A N 1
ATOM 1436 C CA . ARG A 1 180 ? 3.082 10.979 14.935 1.00 71.19 180 ARG A CA 1
ATOM 1437 C C . ARG A 1 180 ? 3.463 9.572 15.362 1.00 71.19 180 ARG A C 1
ATOM 1439 O O . ARG A 1 180 ? 2.617 8.779 15.774 1.00 71.19 180 ARG A O 1
ATOM 1446 N N . ASN A 1 181 ? 4.757 9.298 15.273 1.00 53.91 181 ASN A N 1
ATOM 1447 C CA . ASN A 1 181 ? 5.369 8.034 15.641 1.00 53.91 181 ASN A CA 1
ATOM 1448 C C . ASN A 1 181 ? 5.810 8.103 17.113 1.00 53.91 181 ASN A C 1
ATOM 1450 O O . ASN A 1 181 ? 6.982 8.331 17.401 1.00 53.91 181 ASN A O 1
ATOM 1454 N N . THR A 1 182 ? 4.873 7.996 18.055 1.00 50.53 182 THR A N 1
ATOM 1455 C CA . THR A 1 182 ? 5.215 7.926 19.484 1.00 50.53 182 THR A CA 1
ATOM 1456 C C . THR A 1 182 ? 5.118 6.474 19.949 1.00 50.53 182 THR A C 1
ATOM 1458 O O . THR A 1 182 ? 4.095 5.827 19.705 1.00 50.53 182 THR A O 1
ATOM 1461 N N . PRO A 1 183 ? 6.145 5.925 20.623 1.00 46.81 183 PRO A N 1
ATOM 1462 C CA . PRO A 1 183 ? 5.981 4.701 21.392 1.00 46.81 183 PRO A CA 1
ATOM 1463 C C . PRO A 1 183 ? 4.814 4.887 22.366 1.00 46.81 183 PRO A C 1
ATOM 1465 O O . PRO A 1 183 ? 4.687 5.953 22.966 1.00 46.81 183 PRO A O 1
ATOM 1468 N N . VAL A 1 184 ? 4.004 3.841 22.547 1.00 48.72 184 VAL A N 1
ATOM 1469 C CA . VAL A 1 184 ? 2.795 3.782 23.404 1.00 48.72 184 VAL A CA 1
ATOM 1470 C C . VAL A 1 184 ? 3.053 4.212 24.869 1.00 48.72 184 VAL A C 1
ATOM 1472 O O . VAL A 1 184 ? 2.128 4.316 25.663 1.00 48.72 184 VAL A O 1
ATOM 1475 N N . GLU A 1 185 ? 4.305 4.484 25.240 1.00 45.34 185 GLU A N 1
ATOM 1476 C CA . GLU A 1 185 ? 4.758 4.795 26.596 1.00 45.34 185 GLU A CA 1
ATOM 1477 C C . GLU A 1 185 ? 4.907 6.305 26.889 1.00 45.34 185 GLU A C 1
ATOM 1479 O O . GLU A 1 185 ? 5.079 6.659 28.049 1.00 45.34 185 GLU A O 1
ATOM 1484 N N . ASN A 1 186 ? 4.796 7.204 25.895 1.00 42.31 186 ASN A N 1
ATOM 1485 C CA . ASN A 1 186 ? 4.838 8.664 26.105 1.00 42.31 186 ASN A CA 1
ATOM 1486 C C . ASN A 1 186 ? 3.528 9.342 25.652 1.00 42.31 186 ASN A C 1
ATOM 1488 O O . ASN A 1 186 ? 3.373 9.734 24.494 1.00 42.31 186 ASN A O 1
ATOM 1492 N N . GLU A 1 187 ? 2.595 9.508 26.594 1.00 43.69 187 GLU A N 1
ATOM 1493 C CA . GLU A 1 187 ? 1.208 9.980 26.399 1.00 43.69 187 GLU A CA 1
ATOM 1494 C C . GLU A 1 187 ? 1.063 11.438 25.896 1.00 43.69 187 GLU A C 1
ATOM 1496 O O . GLU A 1 187 ? -0.034 11.865 25.544 1.00 43.69 187 GLU A O 1
ATOM 1501 N N . ALA A 1 188 ? 2.142 12.226 25.826 1.00 42.69 188 ALA A N 1
ATOM 1502 C CA . ALA A 1 188 ? 2.053 13.686 25.689 1.00 42.69 188 ALA A CA 1
ATOM 1503 C C . ALA A 1 188 ? 2.020 14.250 24.248 1.00 42.69 188 ALA A C 1
ATOM 1505 O O . ALA A 1 188 ? 2.048 15.468 24.087 1.00 42.69 188 ALA A O 1
ATOM 1506 N N . SER A 1 189 ? 1.996 13.438 23.179 1.00 44.00 189 SER A N 1
ATOM 1507 C CA . SER A 1 189 ? 2.123 13.999 21.812 1.00 44.00 189 SER A CA 1
ATOM 1508 C C . SER A 1 189 ? 1.336 13.327 20.680 1.00 44.00 189 SER A C 1
ATOM 1510 O O . SER A 1 189 ? 1.633 13.572 19.511 1.00 44.00 189 SER A O 1
ATOM 1512 N N . ILE A 1 190 ? 0.305 12.528 20.967 1.00 50.78 190 ILE A N 1
ATOM 1513 C CA . ILE A 1 190 ? -0.593 12.018 19.917 1.00 50.78 190 ILE A CA 1
ATOM 1514 C C . ILE A 1 190 ? -1.646 13.092 19.623 1.00 50.78 190 ILE A C 1
ATOM 1516 O O . ILE A 1 190 ? -2.613 13.227 20.362 1.00 50.78 190 ILE A O 1
ATOM 1520 N N . THR A 1 191 ? -1.475 13.881 18.558 1.00 61.78 191 THR A N 1
ATOM 1521 C CA . THR A 1 191 ? -2.483 14.897 18.203 1.00 61.78 191 THR A CA 1
ATOM 1522 C C . THR A 1 191 ? -3.659 14.304 17.428 1.00 61.78 191 THR A C 1
ATOM 1524 O O . THR A 1 191 ? -4.762 14.839 17.504 1.00 61.78 191 THR A O 1
ATOM 1527 N N . THR A 1 192 ? -3.483 13.195 16.690 1.00 75.75 192 THR A N 1
ATOM 1528 C CA . THR A 1 192 ? -4.590 12.526 15.977 1.00 75.75 192 THR A CA 1
ATOM 1529 C C . THR A 1 192 ? -4.294 11.047 15.702 1.00 75.75 192 THR A C 1
ATOM 1531 O O . THR A 1 192 ? -3.344 10.716 14.988 1.00 75.75 192 THR A O 1
ATOM 1534 N N . ALA A 1 193 ? -5.142 10.163 16.232 1.00 86.31 193 ALA A N 1
ATOM 1535 C CA . ALA A 1 193 ? -5.182 8.739 15.908 1.00 86.31 193 ALA A CA 1
ATOM 1536 C C . ALA A 1 193 ? -6.515 8.395 15.233 1.00 86.31 193 ALA A C 1
ATOM 1538 O O . ALA A 1 193 ? -7.574 8.850 15.664 1.00 86.31 193 ALA A O 1
ATOM 1539 N N . VAL A 1 194 ? -6.464 7.582 14.180 1.00 90.31 194 VAL A N 1
ATOM 1540 C CA . VAL A 1 194 ? -7.632 7.160 13.398 1.00 90.31 194 VAL A CA 1
ATOM 1541 C C . VAL A 1 194 ? -7.655 5.641 13.365 1.00 90.31 194 VAL A C 1
ATOM 1543 O O . VAL A 1 194 ? -6.658 5.007 13.014 1.00 90.31 194 VAL A O 1
ATOM 1546 N N . SER A 1 195 ? -8.783 5.041 13.746 1.00 92.75 195 SER A N 1
ATOM 1547 C CA . SER A 1 195 ? -8.923 3.581 13.700 1.00 92.75 195 SER A CA 1
ATOM 1548 C C . SER A 1 195 ? -8.746 3.065 12.270 1.00 92.75 195 SER A C 1
ATOM 1550 O O . SER A 1 195 ? -9.129 3.734 11.313 1.00 92.75 195 SER A O 1
ATOM 1552 N N . VAL A 1 196 ? -8.185 1.868 12.095 1.00 94.94 196 VAL A N 1
ATOM 1553 C CA . VAL A 1 196 ? -7.939 1.336 10.741 1.00 94.94 196 VAL A CA 1
ATOM 1554 C C . VAL A 1 196 ? -9.238 1.138 9.954 1.00 94.94 196 VAL A C 1
ATOM 1556 O O . VAL A 1 196 ? -9.262 1.333 8.741 1.00 94.94 196 VAL A O 1
ATOM 1559 N N . THR A 1 197 ? -10.336 0.793 10.627 1.00 95.62 197 THR A N 1
ATOM 1560 C CA . THR A 1 197 ? -11.660 0.698 9.996 1.00 95.62 197 THR A CA 1
ATOM 1561 C C . THR A 1 197 ? -12.132 2.056 9.488 1.00 95.62 197 THR A C 1
ATOM 1563 O O . THR A 1 197 ? -12.592 2.155 8.357 1.00 95.62 197 THR A O 1
ATOM 1566 N N . GLU A 1 198 ? -11.918 3.120 10.263 1.00 96.19 198 GLU A N 1
ATOM 1567 C CA . GLU A 1 198 ? -12.232 4.486 9.842 1.00 96.19 198 GLU A CA 1
ATOM 1568 C C . GLU A 1 198 ? -11.336 4.945 8.684 1.00 96.19 198 GLU A C 1
ATOM 1570 O O . GLU A 1 198 ? -11.823 5.574 7.756 1.00 96.19 198 GLU A O 1
ATOM 1575 N N . VAL A 1 199 ? -10.052 4.570 8.654 1.00 97.06 199 VAL A N 1
ATOM 1576 C CA . VAL A 1 199 ? -9.184 4.793 7.478 1.00 97.06 199 VAL A CA 1
ATOM 1577 C C . VAL A 1 199 ? -9.760 4.137 6.222 1.00 97.06 199 VAL A C 1
ATOM 1579 O O . VAL A 1 199 ? -9.731 4.726 5.142 1.00 97.06 199 VAL A O 1
ATOM 1582 N N . CYS A 1 200 ? -10.292 2.922 6.356 1.00 98.06 200 CYS A N 1
ATOM 1583 C CA . CYS A 1 200 ? -10.933 2.228 5.247 1.00 98.06 200 CYS A CA 1
ATOM 1584 C C . CYS A 1 200 ? -12.225 2.937 4.823 1.00 98.06 200 CYS A C 1
ATOM 1586 O O . CYS A 1 200 ? -12.418 3.142 3.631 1.00 98.06 200 CYS A O 1
ATOM 1588 N N . ASP A 1 201 ? -13.070 3.365 5.767 1.00 98.25 201 ASP A N 1
ATOM 1589 C CA . ASP A 1 201 ? -14.273 4.150 5.458 1.00 98.25 201 ASP A CA 1
ATOM 1590 C C . ASP A 1 201 ? -13.930 5.455 4.740 1.00 98.25 201 ASP A C 1
ATOM 1592 O O . ASP A 1 201 ? -14.603 5.812 3.778 1.00 98.25 201 ASP A O 1
ATOM 1596 N N . ARG A 1 202 ? -12.844 6.125 5.141 1.00 98.06 202 ARG A N 1
ATOM 1597 C CA . ARG A 1 202 ? -12.330 7.320 4.464 1.00 98.06 202 ARG A CA 1
ATOM 1598 C C . ARG A 1 202 ? -11.995 7.022 3.002 1.00 98.06 202 ARG A C 1
ATOM 1600 O O . ARG A 1 202 ? -12.493 7.719 2.125 1.00 98.06 202 ARG A O 1
ATOM 1607 N N . LEU A 1 203 ? -11.257 5.946 2.721 1.00 97.94 203 LEU A N 1
ATOM 1608 C CA . LEU A 1 203 ? -10.933 5.526 1.349 1.00 97.94 203 LEU A CA 1
ATOM 1609 C C . LEU A 1 203 ? -12.185 5.169 0.525 1.00 97.94 203 LEU A C 1
ATOM 1611 O O . LEU A 1 203 ? -12.283 5.539 -0.644 1.00 97.94 203 LEU A O 1
ATOM 1615 N N . ILE A 1 204 ? -13.153 4.478 1.135 1.00 98.06 204 ILE A N 1
ATOM 1616 C CA . ILE A 1 204 ? -14.445 4.161 0.507 1.00 98.06 204 ILE A CA 1
ATOM 1617 C C . ILE A 1 204 ? -15.196 5.457 0.176 1.00 98.06 204 ILE A C 1
ATOM 1619 O O . ILE A 1 204 ? -15.638 5.638 -0.956 1.00 98.06 204 ILE A O 1
ATOM 1623 N N . SER A 1 205 ? -15.297 6.376 1.140 1.00 97.62 205 SER A N 1
ATOM 1624 C CA . SER A 1 205 ? -16.000 7.656 0.992 1.00 97.62 205 SER A CA 1
ATOM 1625 C C . SER A 1 205 ? -15.368 8.564 -0.062 1.00 97.62 205 SER A C 1
ATOM 1627 O O . SER A 1 205 ? -16.083 9.300 -0.732 1.00 97.62 205 SER A O 1
ATOM 1629 N N . SER A 1 206 ? -14.055 8.442 -0.283 1.00 97.69 206 SER A N 1
ATOM 1630 C CA . SER A 1 206 ? -13.352 9.140 -1.360 1.00 97.69 206 SER A CA 1
ATOM 1631 C C . SER A 1 206 ? -13.654 8.584 -2.755 1.00 97.69 206 SER A C 1
ATOM 1633 O O . SER A 1 206 ? -13.209 9.180 -3.728 1.00 97.69 206 SER A O 1
ATOM 1635 N N . GLY A 1 207 ? -14.419 7.492 -2.882 1.00 97.12 207 GLY A N 1
ATOM 1636 C CA . GLY A 1 207 ? -14.944 7.005 -4.162 1.00 97.12 207 GLY A CA 1
ATOM 1637 C C . GLY A 1 207 ? -14.487 5.609 -4.578 1.00 97.12 207 GLY A C 1
ATOM 1638 O O . GLY A 1 207 ? -14.751 5.209 -5.714 1.00 97.12 207 GLY A O 1
ATOM 1639 N N . LEU A 1 208 ? -13.803 4.850 -3.712 1.00 97.50 208 LEU A N 1
ATOM 1640 C CA . LEU A 1 208 ? -13.262 3.546 -4.101 1.00 97.50 208 LEU A CA 1
ATOM 1641 C C . LEU A 1 208 ? -14.397 2.568 -4.441 1.00 97.50 208 LEU A C 1
ATOM 1643 O O . LEU A 1 208 ? -15.201 2.205 -3.586 1.00 97.50 208 LEU A O 1
ATOM 1647 N N . LYS A 1 209 ? -14.442 2.076 -5.680 1.00 96.56 209 LYS A N 1
ATOM 1648 C CA . LYS A 1 209 ? -15.486 1.146 -6.147 1.00 96.56 209 LYS A CA 1
ATOM 1649 C C . LYS A 1 209 ? -15.298 -0.254 -5.552 1.00 96.56 209 LYS A C 1
ATOM 1651 O O . LYS A 1 209 ? -14.189 -0.778 -5.562 1.00 96.56 209 LYS A O 1
ATOM 1656 N N . THR A 1 210 ? -16.375 -0.914 -5.119 1.00 96.44 210 THR A N 1
ATOM 1657 C CA . THR A 1 210 ? -16.339 -2.295 -4.575 1.00 96.44 210 THR A CA 1
ATOM 1658 C C . THR A 1 210 ? -15.814 -3.333 -5.571 1.00 96.44 210 THR A C 1
ATOM 1660 O O . THR A 1 210 ? -15.294 -4.372 -5.172 1.00 96.44 210 THR A O 1
ATOM 1663 N N . SER A 1 211 ? -15.871 -3.030 -6.870 1.00 95.25 211 SER A N 1
ATOM 1664 C CA . SER A 1 211 ? -15.257 -3.817 -7.942 1.00 95.25 211 SER A CA 1
ATOM 1665 C C . SER A 1 211 ? -13.724 -3.741 -7.981 1.00 95.25 211 SER A C 1
ATOM 1667 O O . SER A 1 211 ? -13.115 -4.374 -8.842 1.00 95.25 211 SER A O 1
ATOM 1669 N N . TYR A 1 212 ? -13.084 -2.953 -7.111 1.00 95.88 212 TYR A N 1
ATOM 1670 C CA . TYR A 1 212 ? -11.631 -2.847 -7.038 1.00 95.88 212 TYR A CA 1
ATOM 1671 C C . TYR A 1 212 ? -10.988 -4.204 -6.712 1.00 95.88 212 TYR A C 1
ATOM 1673 O O . TYR A 1 212 ? -11.269 -4.836 -5.694 1.00 95.88 212 TYR A O 1
ATOM 1681 N N . ALA A 1 213 ? -10.093 -4.634 -7.593 1.00 91.50 213 ALA A N 1
ATOM 1682 C CA . ALA A 1 213 ? -9.349 -5.889 -7.570 1.00 91.50 213 ALA A CA 1
ATOM 1683 C C . ALA A 1 213 ? -7.825 -5.653 -7.682 1.00 91.50 213 ALA A C 1
ATOM 1685 O O . ALA A 1 213 ? -7.067 -6.541 -8.079 1.00 91.50 213 ALA A O 1
ATOM 1686 N N . GLY A 1 214 ? -7.375 -4.436 -7.361 1.00 89.81 214 GLY A N 1
ATOM 1687 C CA . GLY A 1 214 ? -5.965 -4.075 -7.281 1.00 89.81 214 GLY A CA 1
ATOM 1688 C C . GLY A 1 214 ? -5.345 -4.395 -5.919 1.00 89.81 214 GLY A C 1
ATOM 1689 O O . GLY A 1 214 ? -5.896 -5.142 -5.102 1.00 89.81 214 GLY A O 1
ATOM 1690 N N . ASN A 1 215 ? -4.183 -3.798 -5.668 1.00 90.94 215 ASN A N 1
ATOM 1691 C CA . ASN A 1 215 ? -3.448 -3.956 -4.418 1.00 90.94 215 ASN A CA 1
ATOM 1692 C C . ASN A 1 215 ? -3.709 -2.764 -3.485 1.00 90.94 215 ASN A C 1
ATOM 1694 O O . ASN A 1 215 ? -3.761 -1.620 -3.937 1.00 90.94 215 ASN A O 1
ATOM 1698 N N . ILE A 1 216 ? -3.855 -3.030 -2.188 1.00 94.94 216 ILE A N 1
ATOM 1699 C CA . ILE A 1 216 ? -3.954 -2.032 -1.119 1.00 94.94 216 ILE A CA 1
ATOM 1700 C C . ILE A 1 216 ? -2.843 -2.304 -0.108 1.00 94.94 216 ILE A C 1
ATOM 1702 O O . ILE A 1 216 ? -2.809 -3.347 0.550 1.00 94.94 216 ILE A O 1
ATOM 1706 N N . HIS A 1 217 ? -1.932 -1.352 0.013 1.00 92.56 217 HIS A N 1
ATOM 1707 C CA . HIS A 1 217 ? -0.760 -1.392 0.867 1.00 92.56 217 HIS A CA 1
ATOM 1708 C C . HIS A 1 217 ? -1.004 -0.506 2.086 1.00 92.56 217 HIS A C 1
ATOM 1710 O O . HIS A 1 217 ? -1.132 0.711 1.967 1.00 92.56 217 HIS A O 1
ATOM 1716 N N . PHE A 1 218 ? -1.045 -1.107 3.273 1.00 92.00 218 PHE A N 1
ATOM 1717 C CA . PHE A 1 218 ? -1.034 -0.369 4.533 1.00 92.00 218 PHE A CA 1
ATOM 1718 C C . PHE A 1 218 ? 0.393 0.084 4.805 1.00 92.00 218 PHE A C 1
ATOM 1720 O O . PHE A 1 218 ? 1.195 -0.632 5.405 1.00 92.00 218 PHE A O 1
ATOM 1727 N N . TYR A 1 219 ? 0.730 1.261 4.306 1.00 88.94 219 TYR A N 1
ATO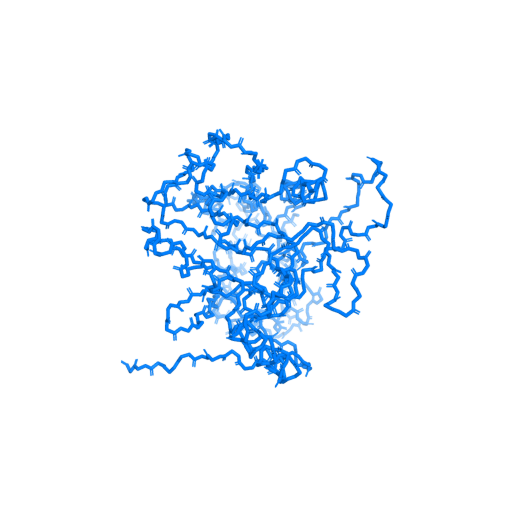M 1728 C CA . TYR A 1 219 ? 2.073 1.802 4.323 1.00 88.94 219 TYR A CA 1
ATOM 1729 C C . TYR A 1 219 ? 2.316 2.598 5.610 1.00 88.94 219 TYR A C 1
ATOM 1731 O O . TYR A 1 219 ? 2.333 3.830 5.644 1.00 88.94 219 TYR A O 1
ATOM 1739 N N . SER A 1 220 ? 2.470 1.838 6.694 1.00 87.31 220 SER A N 1
ATOM 1740 C CA . SER A 1 220 ? 2.789 2.313 8.038 1.00 87.31 220 SER A CA 1
ATOM 1741 C C . SER A 1 220 ? 3.726 1.329 8.746 1.00 87.31 220 SER A C 1
ATOM 1743 O O . SER A 1 220 ? 3.791 0.149 8.387 1.00 87.31 220 SER A O 1
ATOM 1745 N N . CYS A 1 221 ? 4.499 1.802 9.731 1.00 81.94 221 CYS A N 1
ATOM 1746 C CA . CYS A 1 221 ? 5.454 0.955 10.451 1.00 81.94 221 CYS A CA 1
ATOM 1747 C C . CYS A 1 221 ? 4.754 -0.272 11.051 1.00 81.94 221 CYS A C 1
ATOM 1749 O O . CYS A 1 221 ? 3.714 -0.148 11.696 1.00 81.94 221 CYS A O 1
ATOM 1751 N N . TYR A 1 222 ? 5.358 -1.447 10.863 1.00 78.69 222 TYR A N 1
ATOM 1752 C CA . TYR A 1 222 ? 4.908 -2.728 11.418 1.00 78.69 222 TYR A CA 1
ATOM 1753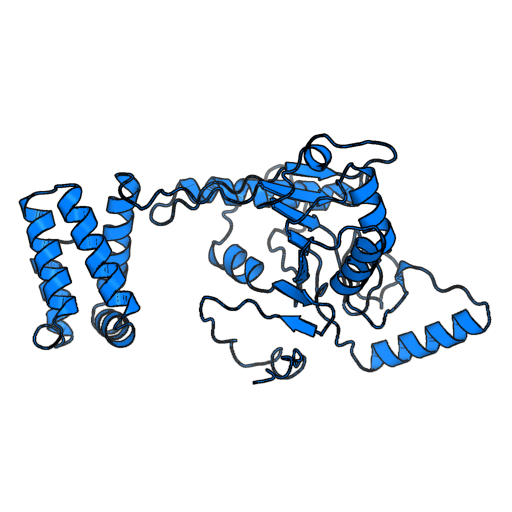 C C . TYR A 1 222 ? 3.458 -3.125 11.093 1.00 78.69 222 TYR A C 1
ATOM 1755 O O . TYR A 1 222 ? 2.892 -4.002 11.749 1.00 78.69 222 TYR A O 1
ATOM 1763 N N . SER A 1 223 ? 2.849 -2.534 10.063 1.00 85.19 223 SER A N 1
ATOM 1764 C CA . SER A 1 223 ? 1.448 -2.780 9.720 1.00 85.19 223 SER A CA 1
ATOM 1765 C C . SER A 1 223 ? 1.145 -4.228 9.326 1.00 85.19 223 SER A C 1
ATOM 1767 O O . SER A 1 223 ? -0.015 -4.629 9.351 1.00 85.19 223 SER A O 1
ATOM 1769 N N . GLY A 1 224 ? 2.166 -5.016 8.978 1.00 79.75 224 GLY A N 1
ATOM 1770 C CA . GLY A 1 224 ? 2.068 -6.437 8.657 1.00 79.75 224 GLY A CA 1
ATOM 1771 C C . GLY A 1 224 ? 2.453 -7.387 9.793 1.00 79.75 224 GLY A C 1
ATOM 1772 O O . GLY A 1 224 ? 2.536 -8.583 9.537 1.00 79.75 224 GLY A O 1
ATOM 1773 N N . VAL A 1 225 ? 2.730 -6.919 11.015 1.00 76.69 225 VAL A N 1
ATOM 1774 C CA . VAL A 1 225 ? 3.247 -7.764 12.113 1.00 76.69 225 VAL A CA 1
ATOM 1775 C C . VAL A 1 225 ? 2.131 -8.195 13.071 1.00 76.69 225 VAL A C 1
ATOM 1777 O O . VAL A 1 225 ? 1.678 -7.404 13.891 1.00 76.69 225 VAL A O 1
ATOM 1780 N N . ASP A 1 226 ? 1.700 -9.459 12.995 1.00 69.88 226 ASP A N 1
ATOM 1781 C CA . ASP A 1 226 ? 0.675 -10.045 13.884 1.00 69.88 226 AS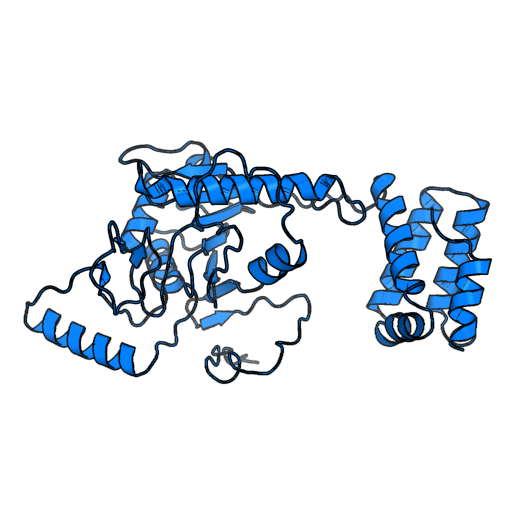P A CA 1
ATOM 1782 C C . ASP A 1 226 ? 1.254 -10.505 15.232 1.00 69.88 226 ASP A C 1
ATOM 1784 O O . ASP A 1 226 ? 0.531 -10.702 16.207 1.00 69.88 226 ASP A O 1
ATOM 1788 N N . ILE A 1 227 ? 2.567 -10.733 15.303 1.00 68.00 227 ILE A N 1
ATOM 1789 C CA . ILE A 1 227 ? 3.207 -11.199 16.533 1.00 68.00 227 ILE A CA 1
ATOM 1790 C C . ILE A 1 227 ? 3.464 -9.991 17.427 1.00 68.00 227 ILE A C 1
ATOM 1792 O O . ILE A 1 227 ? 4.435 -9.259 17.240 1.00 68.00 227 ILE A O 1
ATOM 1796 N N . ILE A 1 228 ? 2.601 -9.815 18.424 1.00 70.56 228 ILE A N 1
ATOM 1797 C CA . ILE A 1 228 ? 2.781 -8.802 19.462 1.00 70.56 228 ILE A CA 1
ATOM 1798 C C . ILE A 1 228 ? 3.636 -9.345 20.630 1.00 70.56 228 ILE A C 1
ATOM 1800 O O . ILE A 1 228 ? 3.463 -10.504 21.034 1.00 70.56 228 ILE A O 1
ATOM 1804 N N . PRO A 1 229 ? 4.559 -8.537 21.191 1.00 74.38 229 PRO A N 1
ATOM 1805 C CA . PRO A 1 229 ? 5.340 -8.886 22.379 1.00 74.38 229 PRO A CA 1
ATOM 1806 C C . PRO A 1 229 ? 4.472 -9.288 23.579 1.00 74.38 229 PRO A C 1
ATOM 1808 O O . PRO A 1 229 ? 3.346 -8.816 23.728 1.00 74.38 229 PRO A O 1
ATOM 1811 N N . GLN A 1 230 ? 5.014 -10.105 24.488 1.00 75.69 230 GLN A N 1
ATOM 1812 C CA . GLN A 1 230 ? 4.284 -10.595 25.669 1.00 75.69 230 GLN A CA 1
ATOM 1813 C C . GLN A 1 230 ? 3.701 -9.457 26.526 1.00 75.69 230 GLN A C 1
ATOM 1815 O O . GLN A 1 230 ? 2.522 -9.495 26.870 1.00 75.69 230 GLN A O 1
ATOM 1820 N N . LYS A 1 231 ? 4.476 -8.388 26.754 1.00 76.44 231 LYS A N 1
ATOM 1821 C CA . LYS A 1 231 ? 4.018 -7.170 27.447 1.00 76.44 231 LYS A CA 1
ATOM 1822 C C . LYS A 1 231 ? 2.766 -6.563 26.794 1.00 76.44 231 LYS A C 1
ATOM 1824 O O . LYS A 1 231 ? 1.858 -6.122 27.487 1.00 76.44 231 LYS A O 1
ATOM 1829 N N . MET A 1 232 ? 2.681 -6.575 25.462 1.00 77.50 232 MET A N 1
ATOM 1830 C CA . MET A 1 232 ? 1.507 -6.075 24.736 1.00 77.50 232 MET A CA 1
ATOM 1831 C C . MET A 1 232 ? 0.306 -7.015 24.848 1.00 77.50 232 MET A C 1
ATOM 1833 O O . MET A 1 232 ? -0.815 -6.527 24.946 1.00 77.50 232 MET A O 1
ATOM 1837 N N . LYS A 1 233 ? 0.517 -8.336 24.904 1.00 80.88 233 LYS A N 1
ATOM 1838 C CA . LYS A 1 233 ? -0.565 -9.299 25.182 1.00 80.88 233 LYS A CA 1
ATOM 1839 C C . LYS A 1 233 ? -1.165 -9.084 26.569 1.00 80.88 233 LYS A C 1
ATOM 1841 O O . LYS A 1 233 ? -2.380 -9.129 26.730 1.00 80.88 233 LYS A O 1
ATOM 1846 N N . GLU A 1 234 ? -0.327 -8.810 27.564 1.00 85.00 234 GLU A N 1
ATOM 1847 C CA . GLU A 1 234 ? -0.780 -8.478 28.917 1.00 85.00 234 GLU A CA 1
ATOM 1848 C C . GLU A 1 234 ? -1.549 -7.154 28.944 1.00 85.00 234 GLU A C 1
ATOM 1850 O O . GLU A 1 234 ? -2.621 -7.078 29.545 1.00 85.00 234 GLU A O 1
ATOM 1855 N N . THR A 1 235 ? -1.048 -6.121 28.257 1.00 85.38 235 THR A N 1
ATOM 1856 C CA . THR A 1 235 ? -1.766 -4.848 28.088 1.00 85.38 235 THR A CA 1
ATOM 1857 C C . THR A 1 235 ? -3.118 -5.058 27.416 1.00 85.38 235 THR A C 1
ATOM 1859 O O . THR A 1 235 ? -4.125 -4.549 27.904 1.00 85.38 235 THR A O 1
ATOM 1862 N N . GLN A 1 236 ? -3.167 -5.849 26.346 1.00 84.94 236 GLN A N 1
ATOM 1863 C CA . GLN A 1 236 ? -4.399 -6.191 25.648 1.00 84.94 236 GLN A CA 1
ATOM 1864 C C . GLN A 1 236 ? -5.394 -6.907 26.570 1.00 84.94 236 GLN A C 1
ATOM 1866 O O . GLN A 1 236 ? -6.563 -6.531 26.613 1.00 84.94 236 GLN A O 1
ATOM 1871 N N . ALA A 1 237 ? -4.950 -7.915 27.326 1.00 86.25 237 ALA A N 1
ATOM 1872 C CA . ALA A 1 237 ? -5.807 -8.634 28.265 1.00 86.25 237 ALA A CA 1
ATOM 1873 C C . ALA A 1 237 ? -6.380 -7.690 29.335 1.00 86.25 237 ALA A C 1
ATOM 1875 O O . ALA A 1 237 ? -7.584 -7.699 29.584 1.00 86.25 237 ALA A O 1
ATOM 1876 N N . LYS A 1 238 ? -5.546 -6.800 29.893 1.00 88.69 238 LYS A N 1
ATOM 1877 C CA . LYS A 1 238 ? -5.983 -5.763 30.842 1.00 88.69 238 LYS A CA 1
ATOM 1878 C C . LYS A 1 238 ? -7.015 -4.820 30.221 1.00 88.69 238 LYS A C 1
ATOM 1880 O O . LYS A 1 238 ? -8.019 -4.515 30.856 1.00 88.69 238 LYS A O 1
ATOM 1885 N N . GLN A 1 239 ? -6.783 -4.354 28.994 1.00 88.75 239 GLN A N 1
ATOM 1886 C CA . GLN A 1 239 ? -7.723 -3.487 28.276 1.00 88.75 239 GLN A CA 1
ATOM 1887 C C . GLN A 1 239 ? -9.053 -4.192 28.006 1.00 88.75 239 GLN A C 1
ATOM 1889 O O . GLN A 1 239 ? -10.100 -3.585 28.203 1.00 88.75 239 GLN A O 1
ATOM 1894 N N . LYS A 1 240 ? -9.021 -5.475 27.631 1.00 88.19 240 LYS A N 1
ATOM 1895 C CA . LYS A 1 240 ? -10.223 -6.286 27.418 1.00 88.19 240 LYS A CA 1
ATOM 1896 C C . LYS A 1 240 ? -11.081 -6.355 28.684 1.00 88.19 240 LYS A C 1
ATOM 1898 O O . LYS A 1 240 ? -12.250 -5.996 28.623 1.00 88.19 240 LYS A O 1
ATOM 1903 N N . THR A 1 241 ? -10.494 -6.698 29.832 1.00 89.50 241 THR A N 1
ATOM 1904 C CA . THR A 1 241 ? -11.218 -6.734 31.115 1.00 89.50 241 THR A CA 1
ATOM 1905 C C . THR A 1 241 ? -11.775 -5.364 31.505 1.00 89.50 241 THR A C 1
ATOM 1907 O O . THR A 1 241 ? -12.901 -5.269 31.981 1.00 89.50 241 THR A O 1
ATOM 1910 N N . LYS A 1 242 ? -11.021 -4.278 31.278 1.00 90.88 242 LYS A N 1
ATOM 1911 C CA . LYS A 1 242 ? -11.518 -2.911 31.507 1.00 90.88 242 LYS A CA 1
ATOM 1912 C C . LYS A 1 242 ? -12.773 -2.621 30.680 1.00 90.88 242 LYS A C 1
ATOM 1914 O O . LYS A 1 242 ? -13.752 -2.130 31.232 1.00 90.88 242 LYS A O 1
ATOM 1919 N N . ILE A 1 243 ? -12.744 -2.952 29.390 1.00 88.62 243 ILE A N 1
ATOM 1920 C CA . ILE A 1 243 ? -13.864 -2.738 28.463 1.00 88.62 243 ILE A CA 1
ATOM 1921 C C . ILE A 1 243 ? -15.073 -3.599 28.847 1.00 88.62 243 ILE A C 1
ATOM 1923 O O . ILE A 1 243 ? -16.189 -3.089 28.881 1.00 88.62 243 ILE A O 1
ATOM 1927 N N . GLU A 1 244 ? -14.864 -4.872 29.191 1.00 90.69 244 GLU A N 1
ATOM 1928 C CA . GLU A 1 244 ? -15.926 -5.779 29.662 1.00 90.69 244 GLU A CA 1
ATOM 1929 C C . GLU A 1 244 ? -16.592 -5.273 30.952 1.00 90.69 244 GLU A C 1
ATOM 1931 O O . GLU A 1 244 ? -17.794 -5.440 31.134 1.00 90.69 244 GLU A O 1
ATOM 1936 N N . ASN A 1 245 ? -15.838 -4.564 31.795 1.00 91.94 245 ASN A N 1
ATOM 1937 C CA . ASN A 1 245 ? -16.340 -3.901 32.999 1.00 91.94 245 ASN A CA 1
ATOM 1938 C C . ASN A 1 245 ? -16.912 -2.490 32.736 1.00 91.94 245 ASN A C 1
ATOM 1940 O O . ASN A 1 245 ? -17.093 -1.715 33.674 1.00 91.94 245 ASN A O 1
ATOM 1944 N N . GLY A 1 246 ? -17.159 -2.119 31.475 1.00 89.38 246 GLY A N 1
ATOM 1945 C CA . GLY A 1 246 ? -17.763 -0.840 31.089 1.00 89.38 246 GLY A CA 1
ATOM 1946 C C . GLY A 1 246 ? -16.815 0.365 31.088 1.00 89.38 246 GLY A C 1
ATOM 1947 O O . GLY A 1 246 ? -17.264 1.497 30.914 1.00 89.38 246 GLY A O 1
ATOM 1948 N N . GLN A 1 247 ? -15.505 0.167 31.267 1.00 91.25 247 GLN A N 1
ATOM 1949 C CA . GLN A 1 247 ? -14.530 1.258 31.199 1.00 91.25 247 GLN A CA 1
ATOM 1950 C C . GLN A 1 247 ? -14.136 1.569 29.751 1.00 91.25 247 GLN A C 1
ATOM 1952 O O . GLN A 1 247 ? -14.023 0.685 28.904 1.00 91.25 247 GLN A O 1
ATOM 1957 N N . THR A 1 248 ? -13.848 2.840 29.469 1.00 86.38 248 THR A N 1
ATOM 1958 C CA . THR A 1 248 ? -13.404 3.276 28.138 1.00 86.38 248 THR A CA 1
ATOM 1959 C C . THR A 1 248 ? -11.879 3.289 28.045 1.00 86.38 248 THR A C 1
ATOM 1961 O O . THR A 1 248 ? -11.195 3.854 28.897 1.00 86.38 248 THR A O 1
ATOM 1964 N N . VAL A 1 249 ? -11.338 2.702 26.976 1.00 81.25 249 VAL A N 1
ATOM 1965 C CA . VAL A 1 249 ? -9.926 2.830 26.588 1.00 81.25 249 VAL A CA 1
ATOM 1966 C C . VAL A 1 249 ? -9.851 3.789 25.405 1.00 81.25 249 VAL A C 1
ATOM 1968 O O . VAL A 1 249 ? -10.587 3.627 24.431 1.00 81.25 249 VAL A O 1
ATOM 1971 N N . LYS A 1 250 ? -8.975 4.797 25.482 1.00 79.75 250 LYS A N 1
ATOM 1972 C CA . LYS A 1 250 ? -8.764 5.736 24.374 1.00 79.75 250 LYS A CA 1
ATOM 1973 C C . LYS A 1 250 ? -8.277 4.990 23.123 1.00 79.75 250 LYS A C 1
ATOM 1975 O O . LYS A 1 250 ? -7.465 4.069 23.233 1.00 79.75 250 LYS A O 1
ATOM 1980 N N . LYS A 1 251 ? -8.763 5.377 21.937 1.00 75.31 251 LYS A N 1
ATOM 1981 C CA . LYS A 1 251 ? -8.503 4.667 20.666 1.00 75.31 251 LYS A CA 1
ATOM 1982 C C . LYS A 1 251 ? -7.005 4.550 20.366 1.00 75.31 251 LYS A C 1
ATOM 1984 O O . LYS A 1 251 ? -6.540 3.492 19.950 1.00 75.31 251 LYS A O 1
ATOM 1989 N N . GLU A 1 252 ? -6.255 5.613 20.631 1.00 75.06 252 GLU A N 1
ATOM 1990 C CA . GLU A 1 252 ? -4.802 5.711 20.472 1.00 75.06 252 GLU A CA 1
ATOM 1991 C C . GLU A 1 252 ? -4.005 4.767 21.385 1.00 75.06 252 GLU A C 1
ATOM 1993 O O . GLU A 1 252 ? -2.825 4.528 21.156 1.00 75.06 252 GLU A O 1
ATOM 1998 N N . HIS A 1 253 ? -4.632 4.198 22.414 1.00 78.00 253 HIS A N 1
ATOM 1999 C CA . HIS A 1 253 ? -3.983 3.260 23.330 1.00 78.00 253 HIS A CA 1
ATOM 2000 C C . HIS A 1 253 ? -4.422 1.813 23.091 1.00 78.00 253 HIS A C 1
ATOM 2002 O O . HIS A 1 253 ? -3.881 0.904 23.717 1.00 78.00 253 HIS A O 1
ATOM 2008 N N . LEU A 1 254 ? -5.403 1.577 22.214 1.00 82.56 254 LEU A N 1
ATOM 2009 C CA . LEU A 1 254 ? -6.012 0.264 22.046 1.00 82.56 254 LEU A CA 1
ATOM 2010 C C . LEU A 1 254 ? -5.075 -0.712 21.321 1.00 82.56 254 LEU A C 1
ATOM 2012 O O . LEU A 1 254 ? -4.722 -0.508 20.152 1.00 82.56 254 LEU A O 1
ATOM 2016 N N . VAL A 1 255 ? -4.752 -1.811 22.005 1.00 83.50 255 VAL A N 1
ATOM 2017 C CA . VAL A 1 255 ? -3.924 -2.905 21.488 1.00 83.50 255 VAL A CA 1
ATOM 2018 C C . VAL A 1 255 ? -4.812 -4.041 20.981 1.00 83.50 255 VAL A C 1
ATOM 2020 O O . VAL A 1 255 ? -5.670 -4.559 21.697 1.00 83.50 255 VAL A O 1
ATOM 2023 N N . GLY A 1 256 ? -4.602 -4.432 19.727 1.00 82.38 256 GLY A N 1
ATOM 2024 C CA . GLY A 1 256 ? -5.368 -5.460 19.032 1.00 82.38 256 GLY A CA 1
ATOM 2025 C C . GLY A 1 256 ? -4.606 -6.776 18.875 1.00 82.38 256 GLY A C 1
ATOM 2026 O O . GLY A 1 256 ? -3.381 -6.800 18.975 1.00 82.38 256 GLY A O 1
ATOM 2027 N N . PRO A 1 257 ? -5.322 -7.885 18.609 1.00 79.06 257 PRO A N 1
ATOM 2028 C CA . PRO A 1 257 ? -4.702 -9.189 18.371 1.00 79.06 257 PRO A CA 1
ATOM 2029 C C . PRO A 1 257 ? -4.188 -9.347 16.933 1.00 79.06 257 PRO A C 1
ATOM 2031 O O . PRO A 1 257 ? -3.404 -10.250 16.660 1.00 79.06 257 PRO A O 1
ATOM 2034 N N . ASP A 1 258 ? -4.660 -8.497 16.021 1.00 85.31 258 ASP A N 1
ATOM 2035 C CA . ASP A 1 258 ? -4.355 -8.514 14.595 1.00 85.31 258 ASP A CA 1
ATOM 2036 C C . ASP A 1 258 ? -3.507 -7.287 14.229 1.00 85.31 258 ASP A C 1
ATOM 2038 O O . ASP A 1 258 ? -3.687 -6.212 14.804 1.00 85.31 258 ASP A O 1
ATOM 2042 N N . CYS A 1 259 ? -2.636 -7.414 13.225 1.00 85.38 259 CYS A N 1
ATOM 2043 C CA . CYS A 1 259 ? -1.932 -6.260 12.667 1.00 85.38 259 CYS A CA 1
ATOM 2044 C C . CYS A 1 259 ? -2.869 -5.300 11.910 1.00 85.38 259 CYS A C 1
ATOM 2046 O O . CYS A 1 259 ? -3.930 -5.695 11.418 1.00 85.38 259 CYS A O 1
ATOM 2048 N N . ILE A 1 260 ? -2.432 -4.046 11.741 1.00 90.69 260 ILE A N 1
ATOM 2049 C CA . ILE A 1 260 ? -3.137 -2.986 10.994 1.00 90.69 260 ILE A CA 1
ATOM 2050 C C . ILE A 1 260 ? -3.648 -3.500 9.641 1.00 90.69 260 ILE A C 1
ATOM 2052 O O . ILE A 1 260 ? -4.835 -3.390 9.338 1.00 90.69 260 ILE A O 1
ATOM 2056 N N . ALA A 1 261 ? -2.778 -4.119 8.838 1.00 90.38 261 ALA A N 1
ATOM 2057 C CA . ALA A 1 261 ? -3.141 -4.582 7.504 1.00 90.38 261 ALA A CA 1
ATOM 2058 C C . ALA A 1 261 ? -4.196 -5.696 7.534 1.00 90.38 261 ALA A C 1
ATOM 2060 O O . ALA A 1 261 ? -5.043 -5.770 6.645 1.00 90.38 261 ALA A O 1
ATOM 2061 N N . ARG A 1 262 ? -4.194 -6.542 8.571 1.00 88.19 262 ARG A N 1
ATOM 2062 C CA . ARG A 1 262 ? -5.199 -7.595 8.762 1.00 88.19 262 ARG A CA 1
ATOM 2063 C C . ARG A 1 262 ? -6.542 -7.033 9.204 1.00 88.19 262 ARG A C 1
ATOM 2065 O O . ARG A 1 262 ? -7.562 -7.479 8.679 1.00 88.19 262 ARG A O 1
ATOM 2072 N N . ILE A 1 263 ? -6.549 -6.051 10.105 1.00 92.31 263 ILE A N 1
ATOM 2073 C CA . ILE A 1 263 ? -7.771 -5.345 10.517 1.00 92.31 263 ILE A CA 1
ATOM 2074 C C . ILE A 1 263 ? -8.424 -4.703 9.290 1.00 92.31 263 ILE A C 1
ATOM 2076 O O . ILE A 1 263 ? -9.593 -4.963 9.003 1.00 92.31 263 ILE A O 1
ATOM 2080 N N . GLY A 1 264 ? -7.649 -3.938 8.518 1.00 94.88 264 GLY A N 1
ATOM 2081 C CA . GLY A 1 264 ? -8.146 -3.277 7.316 1.00 94.88 264 GLY A CA 1
ATOM 2082 C C . GLY A 1 264 ? -8.594 -4.257 6.229 1.00 94.88 264 GLY A C 1
ATOM 2083 O O . GLY A 1 264 ? -9.661 -4.077 5.650 1.00 94.88 264 GLY A O 1
ATOM 2084 N N . ALA A 1 265 ? -7.855 -5.350 6.005 1.00 93.81 265 ALA A N 1
ATOM 2085 C CA . ALA A 1 265 ? -8.248 -6.393 5.057 1.00 93.81 265 ALA A CA 1
ATOM 2086 C C . ALA A 1 265 ? -9.572 -7.074 5.439 1.00 93.81 265 ALA A C 1
ATOM 2088 O O . ALA A 1 265 ? -10.432 -7.264 4.580 1.00 93.81 265 ALA A O 1
ATOM 2089 N N . LYS A 1 266 ? -9.757 -7.447 6.716 1.00 92.94 266 LYS A N 1
ATOM 2090 C CA . LYS A 1 266 ? -11.020 -8.034 7.202 1.00 92.94 266 LYS A CA 1
ATOM 2091 C C . LYS A 1 266 ? -12.183 -7.060 7.005 1.00 92.94 266 LYS A C 1
ATOM 2093 O O . LYS A 1 266 ? -13.236 -7.469 6.522 1.00 92.94 266 LYS A O 1
ATOM 2098 N N . TYR A 1 267 ? -11.970 -5.787 7.335 1.00 96.19 267 TYR A N 1
ATOM 2099 C CA . TYR A 1 267 ? -12.988 -4.749 7.214 1.00 96.19 267 TYR A CA 1
ATOM 2100 C C . TYR A 1 267 ? -13.373 -4.462 5.757 1.00 96.19 267 TYR A C 1
ATOM 2102 O O . TYR A 1 267 ? -14.545 -4.504 5.405 1.00 96.19 267 TYR A O 1
ATOM 2110 N N . LEU A 1 268 ? -12.405 -4.250 4.865 1.00 96.38 268 LEU A N 1
ATOM 2111 C CA . LEU A 1 268 ? -12.699 -4.006 3.449 1.00 96.38 268 LEU A CA 1
ATOM 2112 C C . LEU A 1 268 ? -13.367 -5.222 2.793 1.00 96.38 268 LEU A C 1
ATOM 2114 O O . LEU A 1 268 ? -14.304 -5.069 2.013 1.00 96.38 268 LEU A O 1
ATOM 2118 N N . LYS A 1 269 ? -12.987 -6.447 3.166 1.00 94.62 269 LYS A N 1
ATOM 2119 C CA . LYS A 1 269 ? -13.694 -7.642 2.688 1.00 94.62 269 LYS A CA 1
ATOM 2120 C C . LYS A 1 269 ? -15.149 -7.692 3.148 1.00 94.62 269 LYS A C 1
ATOM 2122 O O . LYS A 1 269 ? -16.006 -8.018 2.332 1.00 94.62 269 LYS A O 1
ATOM 2127 N N . SER A 1 270 ? -15.448 -7.331 4.399 1.00 95.56 270 SER A N 1
ATOM 2128 C CA . SER A 1 270 ? -16.841 -7.275 4.871 1.00 95.56 270 SER A CA 1
ATOM 2129 C C . SER A 1 270 ? -17.659 -6.163 4.202 1.00 95.56 270 SER A C 1
ATOM 2131 O O . SER A 1 270 ? -18.882 -6.255 4.158 1.00 95.56 270 SER A O 1
ATOM 2133 N N . LYS A 1 271 ? -17.001 -5.154 3.616 1.00 97.50 271 LYS A N 1
ATOM 2134 C CA . LYS A 1 271 ? -17.613 -4.101 2.785 1.00 97.50 271 LYS A CA 1
ATOM 2135 C C . LYS A 1 271 ? -17.717 -4.452 1.291 1.00 97.50 271 LYS A C 1
ATOM 2137 O O . LYS A 1 271 ? -18.125 -3.606 0.503 1.00 97.50 271 LYS A O 1
ATOM 2142 N N . GLY A 1 272 ? -17.364 -5.675 0.888 1.00 95.50 272 GLY A N 1
ATOM 2143 C CA . GLY A 1 272 ? -17.527 -6.159 -0.489 1.00 95.50 272 GLY A CA 1
ATOM 2144 C C . GLY A 1 272 ? -16.277 -6.091 -1.374 1.00 95.50 272 GLY A C 1
ATOM 2145 O O . GLY A 1 272 ? -16.334 -6.534 -2.517 1.00 95.50 272 GLY A O 1
ATOM 2146 N N . TYR A 1 273 ? -15.126 -5.635 -0.864 1.00 95.12 273 TYR A N 1
ATOM 2147 C CA . TYR A 1 273 ? -13.850 -5.598 -1.603 1.00 95.12 273 TYR A CA 1
ATOM 2148 C C . TYR A 1 273 ? -13.154 -6.972 -1.600 1.00 95.12 273 TYR A C 1
ATOM 2150 O O . TYR A 1 273 ? -11.999 -7.119 -1.197 1.00 95.12 273 TYR A O 1
ATOM 2158 N N . VAL A 1 274 ? -13.879 -8.018 -2.002 1.00 91.56 274 VAL A N 1
ATOM 2159 C CA . VAL A 1 274 ? -13.446 -9.424 -1.881 1.00 91.56 274 VAL A CA 1
ATOM 2160 C C . VAL A 1 274 ? -12.261 -9.779 -2.783 1.00 91.56 274 VAL A C 1
ATOM 2162 O O . VAL A 1 274 ? -11.460 -10.642 -2.422 1.00 91.56 274 VAL A O 1
ATOM 2165 N N . ASN A 1 275 ? -12.127 -9.081 -3.916 1.00 89.31 275 ASN A N 1
ATOM 2166 C CA . ASN A 1 275 ? -11.095 -9.320 -4.929 1.00 89.31 275 ASN A CA 1
ATOM 2167 C C . ASN A 1 275 ? -9.821 -8.491 -4.715 1.00 89.31 275 ASN A C 1
ATOM 2169 O O . ASN A 1 275 ? -8.808 -8.750 -5.365 1.00 89.31 275 ASN A O 1
ATOM 2173 N N . ALA A 1 276 ? -9.855 -7.506 -3.816 1.00 91.69 276 ALA A N 1
ATOM 2174 C CA . ALA A 1 276 ? -8.687 -6.704 -3.492 1.00 91.69 276 ALA A CA 1
ATOM 2175 C C . ALA A 1 276 ? -7.629 -7.548 -2.764 1.00 91.69 276 ALA A C 1
ATOM 2177 O O . ALA A 1 276 ? -7.934 -8.428 -1.947 1.00 91.69 276 ALA A O 1
ATOM 2178 N N . LYS A 1 277 ? -6.359 -7.256 -3.045 1.00 89.56 277 LYS A N 1
ATOM 2179 C CA . LYS A 1 277 ? -5.217 -7.842 -2.337 1.00 89.56 277 LYS A CA 1
ATOM 2180 C C . LYS A 1 277 ? -4.682 -6.845 -1.324 1.00 89.56 277 LYS A C 1
ATOM 2182 O O . LYS A 1 277 ? -4.565 -5.662 -1.621 1.00 89.56 277 LYS A O 1
ATOM 2187 N N . PHE A 1 278 ? -4.323 -7.333 -0.143 1.00 89.56 278 PHE A N 1
ATOM 2188 C CA . PHE A 1 278 ? -3.924 -6.489 0.979 1.00 89.56 278 PHE A CA 1
ATOM 2189 C C . PHE A 1 278 ? -2.499 -6.793 1.404 1.00 89.56 278 PHE A C 1
ATOM 2191 O O . PHE A 1 278 ? -2.112 -7.961 1.490 1.00 89.56 278 PHE A O 1
ATOM 2198 N N . PHE A 1 279 ? -1.741 -5.744 1.700 1.00 86.62 279 PHE A N 1
ATOM 2199 C CA . PHE A 1 279 ? -0.331 -5.838 2.045 1.00 86.62 279 PHE A CA 1
ATOM 2200 C C . PHE A 1 279 ? -0.027 -5.036 3.305 1.00 86.62 279 PHE A C 1
ATOM 2202 O O . PHE A 1 279 ? -0.521 -3.922 3.472 1.00 86.62 279 PHE A O 1
ATOM 2209 N N . GLY A 1 280 ? 0.802 -5.603 4.179 1.00 82.00 280 GLY A N 1
ATOM 2210 C CA . GLY A 1 280 ? 1.329 -4.937 5.369 1.00 82.00 280 GLY A CA 1
ATOM 2211 C C . GLY A 1 280 ? 2.852 -4.915 5.367 1.00 82.00 280 GLY A C 1
ATOM 2212 O O . GLY A 1 280 ? 3.484 -5.720 4.690 1.00 82.00 280 GLY A O 1
ATOM 2213 N N . TYR A 1 281 ? 3.439 -4.001 6.128 1.00 79.25 281 TYR A N 1
ATOM 2214 C CA . TYR A 1 281 ? 4.871 -3.749 6.199 1.00 79.25 281 TYR A CA 1
ATOM 2215 C C . TYR A 1 281 ? 5.476 -4.352 7.476 1.00 79.25 281 TYR A C 1
ATOM 2217 O O . TYR A 1 281 ? 4.923 -4.190 8.564 1.00 79.25 281 TYR A O 1
ATOM 2225 N N . LEU A 1 282 ? 6.599 -5.068 7.368 1.00 72.69 282 LEU A N 1
ATOM 2226 C CA . LEU A 1 282 ? 7.160 -5.853 8.483 1.00 72.69 282 LEU A CA 1
ATOM 2227 C C . LEU A 1 282 ? 8.130 -5.106 9.416 1.00 72.69 282 LEU A C 1
ATOM 2229 O O . LEU A 1 282 ? 8.649 -5.710 10.353 1.00 72.69 282 LEU A O 1
ATOM 2233 N N . GLY A 1 283 ? 8.415 -3.825 9.184 1.00 67.31 283 GLY A N 1
ATOM 2234 C CA . GLY A 1 283 ? 9.473 -3.126 9.917 1.00 67.31 283 GLY A CA 1
ATOM 2235 C C . GLY A 1 283 ? 9.175 -1.666 10.239 1.00 67.31 283 GLY A C 1
ATOM 2236 O O . GLY A 1 283 ? 8.089 -1.167 9.939 1.00 67.31 283 GLY A O 1
ATOM 2237 N N . PRO A 1 284 ? 10.151 -0.951 10.820 1.00 65.25 284 PRO A N 1
ATOM 2238 C CA . PRO A 1 284 ? 10.079 0.496 10.896 1.00 65.25 284 PRO A CA 1
ATOM 2239 C C . PRO A 1 284 ? 10.196 1.067 9.480 1.00 65.25 284 PRO A C 1
ATOM 2241 O O . PRO A 1 284 ? 11.073 0.663 8.708 1.00 65.25 284 PRO A O 1
ATOM 2244 N N . LEU A 1 285 ? 9.322 2.008 9.133 1.00 64.69 285 LEU A N 1
ATOM 2245 C CA . LEU A 1 285 ? 9.536 2.855 7.968 1.00 64.69 285 LEU A CA 1
ATOM 2246 C C . LEU A 1 285 ? 10.641 3.845 8.344 1.00 64.69 285 LEU A C 1
ATOM 2248 O O . LEU A 1 285 ? 10.391 4.850 9.008 1.00 64.69 285 LEU A O 1
ATOM 2252 N N . LYS A 1 286 ? 11.885 3.532 7.973 1.00 53.56 286 LYS A N 1
ATOM 2253 C CA . LYS A 1 286 ? 12.968 4.512 8.026 1.00 53.56 286 LYS A CA 1
ATOM 2254 C C . LYS A 1 286 ? 12.747 5.484 6.876 1.00 53.56 286 LYS A C 1
ATOM 2256 O O . LYS A 1 286 ? 12.925 5.143 5.717 1.00 53.56 286 LYS A O 1
ATOM 2261 N N . SER A 1 287 ? 12.272 6.671 7.213 1.00 45.41 287 SER A N 1
ATOM 2262 C CA . SER A 1 287 ? 12.230 7.805 6.303 1.00 45.41 287 SER A CA 1
ATOM 2263 C C . SER A 1 287 ? 13.485 8.617 6.596 1.00 45.41 287 SER A C 1
ATOM 2265 O O . SER A 1 287 ? 13.420 9.521 7.423 1.00 45.41 287 SER A O 1
ATOM 2267 N N . GLU A 1 288 ? 14.609 8.316 5.943 1.00 40.22 288 GLU A N 1
ATOM 2268 C CA . GLU A 1 288 ? 15.830 9.139 6.061 1.00 40.22 288 GLU A CA 1
ATOM 2269 C C . GLU A 1 288 ? 15.651 10.558 5.482 1.00 40.22 288 GLU A C 1
ATOM 2271 O O . GLU A 1 288 ? 16.482 11.433 5.686 1.00 40.22 288 GLU A O 1
ATOM 2276 N N . TYR A 1 289 ? 14.476 10.854 4.913 1.00 40.75 289 TYR A N 1
ATOM 2277 C CA . TYR A 1 289 ? 13.970 12.208 4.648 1.00 40.75 289 TYR A CA 1
ATOM 2278 C C . TYR A 1 289 ? 13.826 13.088 5.909 1.00 40.75 289 TYR A C 1
ATOM 2280 O O . TYR A 1 289 ? 13.382 14.231 5.824 1.00 40.75 289 TYR A O 1
ATOM 2288 N N . SER A 1 290 ? 14.147 12.561 7.094 1.00 33.50 290 SER A N 1
ATOM 2289 C CA . SER A 1 290 ? 14.192 13.288 8.356 1.00 33.50 290 SER A CA 1
ATOM 2290 C C . SER A 1 290 ? 15.484 14.100 8.480 1.00 33.50 290 SER A C 1
ATOM 2292 O O . SER A 1 290 ? 16.391 13.718 9.221 1.00 33.50 290 SER A O 1
ATOM 2294 N N . LYS A 1 291 ? 15.549 15.263 7.829 1.00 33.50 291 LYS A N 1
ATOM 2295 C CA . LYS A 1 291 ? 16.174 16.393 8.526 1.00 33.50 291 LYS A CA 1
ATOM 2296 C C . LYS A 1 291 ? 15.130 16.998 9.478 1.00 33.50 291 LYS A C 1
ATOM 2298 O O . LYS A 1 291 ? 13.954 17.026 9.115 1.00 33.50 291 LYS A O 1
ATOM 2303 N N . PRO A 1 292 ? 15.508 17.414 10.701 1.00 34.19 292 PRO A N 1
ATOM 2304 C CA . PRO A 1 292 ? 14.558 17.839 11.737 1.00 34.19 292 PRO A CA 1
ATOM 2305 C C . PRO A 1 292 ? 13.878 19.183 11.454 1.00 34.19 292 PRO A C 1
ATOM 2307 O O . PRO A 1 292 ? 12.977 19.576 12.190 1.00 34.19 292 PRO A O 1
ATOM 2310 N N . GLU A 1 293 ? 14.292 19.887 10.405 1.00 37.62 293 GLU A N 1
ATOM 2311 C CA . GLU A 1 293 ? 13.879 21.255 10.133 1.00 37.62 293 GLU A CA 1
ATOM 2312 C C . GLU A 1 293 ? 13.153 21.294 8.788 1.00 37.62 293 GLU A C 1
ATOM 2314 O O . GLU A 1 293 ? 13.699 20.946 7.738 1.00 37.62 293 GLU A O 1
ATOM 2319 N N . PHE A 1 294 ? 11.870 21.655 8.851 1.00 42.75 294 PHE A N 1
ATOM 2320 C CA . PHE A 1 294 ? 11.078 22.077 7.703 1.00 42.75 294 PHE A CA 1
ATOM 2321 C C . PHE A 1 294 ? 11.714 23.352 7.133 1.00 42.75 294 PHE A C 1
ATOM 2323 O O . PHE A 1 294 ? 11.305 24.455 7.477 1.00 42.75 294 PHE A O 1
ATOM 2330 N N . GLU A 1 295 ? 12.716 23.196 6.277 1.00 36.69 295 GLU A N 1
ATOM 2331 C CA . GLU A 1 295 ? 13.202 24.270 5.418 1.00 36.69 295 GLU A CA 1
ATOM 2332 C C . GLU A 1 295 ? 12.805 23.954 3.977 1.00 36.69 295 GLU A C 1
ATOM 2334 O O . GLU A 1 295 ? 13.163 22.904 3.432 1.00 36.69 295 GLU A O 1
ATOM 2339 N N . GLU A 1 296 ? 12.048 24.871 3.368 1.00 40.19 296 GLU A N 1
ATOM 2340 C CA . GLU A 1 296 ? 11.590 24.827 1.970 1.00 40.19 296 GLU A CA 1
ATOM 2341 C C . GLU A 1 296 ? 12.757 24.710 0.959 1.00 40.19 296 GLU A C 1
ATOM 2343 O O . GLU A 1 296 ? 12.542 24.342 -0.195 1.00 40.19 296 GLU A O 1
ATOM 2348 N N . ASP A 1 297 ? 14.003 24.897 1.406 1.00 36.84 297 ASP A N 1
ATOM 2349 C CA . ASP A 1 297 ? 15.211 24.933 0.577 1.00 36.84 297 ASP A CA 1
ATOM 2350 C C . ASP A 1 297 ? 15.912 23.575 0.353 1.00 36.84 297 ASP A C 1
ATOM 2352 O O . ASP A 1 297 ? 16.843 23.473 -0.451 1.00 36.84 297 ASP A O 1
ATOM 2356 N N . ASN A 1 298 ? 15.469 22.480 0.983 1.00 36.97 298 ASN A N 1
ATOM 2357 C CA . ASN A 1 298 ? 16.162 21.178 0.911 1.00 36.97 298 ASN A CA 1
ATOM 2358 C C . ASN A 1 298 ? 15.686 20.224 -0.212 1.00 36.97 298 ASN A C 1
ATOM 2360 O O . ASN A 1 298 ? 15.795 19.002 -0.093 1.00 36.97 298 ASN A O 1
ATOM 2364 N N . ILE A 1 299 ? 15.240 20.754 -1.356 1.00 42.62 299 ILE A N 1
ATOM 2365 C CA . ILE A 1 299 ? 14.799 19.972 -2.538 1.00 42.62 299 ILE A CA 1
ATOM 2366 C C . ILE A 1 299 ? 15.952 19.169 -3.207 1.00 42.62 299 ILE A C 1
ATOM 2368 O O . ILE A 1 299 ? 15.724 18.380 -4.119 1.00 42.62 299 ILE A O 1
ATOM 2372 N N . ARG A 1 300 ? 17.213 19.317 -2.769 1.00 37.72 300 ARG A N 1
ATOM 2373 C CA . ARG A 1 300 ? 18.400 18.866 -3.532 1.00 37.72 300 ARG A CA 1
ATOM 2374 C C . ARG A 1 300 ? 19.198 17.676 -2.984 1.00 37.72 300 ARG A C 1
ATOM 2376 O O . ARG A 1 300 ? 20.254 17.386 -3.542 1.00 37.72 300 ARG A O 1
ATOM 2383 N N . THR A 1 301 ? 18.754 16.965 -1.947 1.00 39.16 301 THR A N 1
ATOM 2384 C CA . THR A 1 301 ? 19.524 15.794 -1.466 1.00 39.16 301 THR A CA 1
ATOM 2385 C C . THR A 1 301 ? 19.162 14.542 -2.286 1.00 39.16 301 THR A C 1
ATOM 2387 O O . THR A 1 301 ? 17.988 14.169 -2.288 1.00 39.16 301 THR A O 1
ATOM 2390 N N . PRO A 1 302 ? 20.107 13.888 -2.996 1.00 37.97 302 PRO A N 1
ATOM 2391 C CA . PRO A 1 302 ? 19.816 12.691 -3.785 1.00 37.97 302 PRO A CA 1
ATOM 2392 C C . PRO A 1 302 ? 19.393 11.529 -2.883 1.00 37.97 302 PRO A C 1
ATOM 2394 O O . PRO A 1 302 ? 20.054 11.240 -1.889 1.00 37.97 302 PRO A O 1
ATOM 2397 N N . VAL A 1 303 ? 18.308 10.851 -3.249 1.00 42.91 303 VAL A N 1
ATOM 2398 C CA . VAL A 1 303 ? 17.833 9.642 -2.564 1.00 42.91 303 VAL A CA 1
ATOM 2399 C C . VAL A 1 303 ? 18.668 8.443 -3.018 1.00 42.91 303 VAL A C 1
ATOM 2401 O O . VAL A 1 303 ? 18.863 8.251 -4.220 1.00 42.91 303 VAL A O 1
ATOM 2404 N N . ILE A 1 304 ? 19.161 7.629 -2.082 1.00 42.53 304 ILE A N 1
ATOM 2405 C CA . ILE A 1 304 ? 19.976 6.448 -2.393 1.00 42.53 304 ILE A CA 1
ATOM 2406 C C . ILE A 1 304 ? 19.056 5.310 -2.876 1.00 42.53 304 ILE A C 1
ATOM 2408 O O . ILE A 1 304 ? 18.121 4.899 -2.192 1.00 42.53 304 ILE A O 1
ATOM 2412 N N . LYS A 1 305 ? 19.306 4.793 -4.089 1.00 38.81 305 LYS A N 1
ATOM 2413 C CA . LYS A 1 305 ? 18.480 3.780 -4.789 1.00 38.81 305 LYS A CA 1
ATOM 2414 C C . LYS A 1 305 ? 18.302 2.478 -3.997 1.00 38.81 305 LYS A C 1
ATOM 2416 O O . LYS A 1 305 ? 17.220 1.892 -4.040 1.00 38.81 305 LYS A O 1
ATOM 2421 N N . GLU A 1 306 ? 19.335 2.034 -3.278 1.00 36.62 306 GLU A N 1
ATOM 2422 C CA . GLU A 1 306 ? 19.269 0.822 -2.452 1.00 36.62 306 GLU A CA 1
ATOM 2423 C C . GLU A 1 306 ? 18.211 0.925 -1.348 1.00 36.62 306 GLU A C 1
ATOM 2425 O O . GLU A 1 306 ? 17.601 -0.080 -1.001 1.00 36.62 306 GLU A O 1
ATOM 2430 N N . GLU A 1 307 ? 17.918 2.128 -0.853 1.00 43.34 307 GLU A N 1
ATOM 2431 C CA . GLU A 1 307 ? 16.968 2.334 0.240 1.00 43.34 307 GLU A CA 1
ATOM 2432 C C . GLU A 1 307 ? 15.519 2.233 -0.225 1.00 43.34 307 GLU A C 1
ATOM 2434 O O . GLU A 1 307 ? 14.719 1.614 0.465 1.00 43.34 307 GLU A O 1
ATOM 2439 N N . ILE A 1 308 ? 15.175 2.769 -1.403 1.00 39.72 308 ILE A N 1
ATOM 2440 C CA . ILE A 1 308 ? 13.830 2.626 -1.993 1.00 39.72 308 ILE A CA 1
ATOM 2441 C C . ILE A 1 308 ? 13.562 1.156 -2.343 1.00 39.72 308 ILE A C 1
ATOM 2443 O O . ILE A 1 308 ? 12.472 0.634 -2.077 1.00 39.72 308 ILE A O 1
ATOM 2447 N N . ASP A 1 309 ? 14.559 0.474 -2.916 1.00 36.91 309 ASP A N 1
ATOM 2448 C CA . ASP A 1 309 ? 14.429 -0.927 -3.302 1.00 36.91 309 ASP A CA 1
ATOM 2449 C C . ASP A 1 309 ? 14.339 -1.830 -2.040 1.00 36.91 309 ASP A C 1
ATOM 2451 O O . ASP A 1 309 ? 13.352 -2.549 -1.919 1.00 36.91 309 ASP A O 1
ATOM 2455 N N . ASP A 1 310 ? 15.205 -1.738 -1.018 1.00 40.66 310 ASP A N 1
ATOM 2456 C CA . ASP A 1 310 ? 15.091 -2.549 0.228 1.00 40.66 310 ASP A CA 1
ATOM 2457 C C . ASP A 1 310 ? 13.778 -2.325 1.005 1.00 40.66 310 ASP A C 1
ATOM 2459 O O . ASP A 1 310 ? 13.299 -3.182 1.761 1.00 40.66 310 ASP A O 1
ATOM 2463 N N . PHE A 1 311 ? 13.190 -1.152 0.818 1.00 40.94 311 PHE A N 1
ATOM 2464 C CA . PHE A 1 311 ? 11.979 -0.689 1.462 1.00 40.94 311 PHE A CA 1
ATOM 2465 C C . PHE A 1 311 ? 10.707 -1.202 0.777 1.00 40.94 311 PHE A C 1
ATOM 2467 O O . PHE A 1 311 ? 9.774 -1.622 1.449 1.00 40.94 311 PHE A O 1
ATOM 2474 N N . MET A 1 312 ? 10.664 -1.320 -0.549 1.00 41.91 312 MET A N 1
ATOM 2475 C CA . MET A 1 312 ? 9.520 -1.944 -1.235 1.00 41.91 312 MET A CA 1
ATOM 2476 C C . MET A 1 312 ? 9.483 -3.481 -1.089 1.00 41.91 312 MET A C 1
ATOM 2478 O O . MET A 1 312 ? 8.457 -4.101 -1.368 1.00 41.91 312 MET A O 1
ATOM 2482 N N . HIS A 1 313 ? 10.554 -4.113 -0.594 1.00 47.75 313 HIS A N 1
ATOM 2483 C CA . HIS A 1 313 ? 10.677 -5.577 -0.484 1.00 47.75 313 HIS A CA 1
ATOM 2484 C C . HIS A 1 313 ? 10.238 -6.167 0.871 1.00 47.75 313 HIS A C 1
ATOM 2486 O O . HIS A 1 313 ? 10.304 -7.380 1.066 1.00 47.75 313 HIS A O 1
ATOM 2492 N N . ARG A 1 314 ? 9.746 -5.348 1.814 1.00 56.66 314 ARG A N 1
ATOM 2493 C CA . ARG A 1 314 ? 9.300 -5.816 3.149 1.00 56.66 314 ARG A CA 1
ATOM 2494 C C . ARG A 1 314 ? 7.785 -5.939 3.302 1.00 56.66 314 ARG A C 1
ATOM 2496 O O . ARG A 1 314 ? 7.291 -6.089 4.425 1.00 56.66 314 ARG A O 1
ATOM 2503 N N . TYR A 1 315 ? 7.046 -5.874 2.197 1.00 58.72 315 TYR A N 1
ATOM 2504 C CA . TYR A 1 315 ? 5.611 -6.116 2.211 1.00 58.72 315 TYR A CA 1
ATOM 2505 C C . TYR A 1 315 ? 5.295 -7.607 2.278 1.00 58.72 315 TYR A C 1
ATOM 2507 O O . TYR A 1 315 ? 5.844 -8.421 1.539 1.00 58.72 315 TYR A O 1
ATOM 2515 N N . VAL A 1 316 ? 4.336 -7.952 3.128 1.00 63.59 316 VAL A N 1
ATOM 2516 C CA . VAL A 1 316 ? 3.721 -9.277 3.171 1.00 63.59 316 VAL A CA 1
ATOM 2517 C C . VAL A 1 316 ? 2.289 -9.195 2.691 1.00 63.59 316 VAL A C 1
ATOM 2519 O O . VAL A 1 316 ? 1.532 -8.323 3.123 1.00 63.59 316 VAL A O 1
ATOM 2522 N N . GLN A 1 317 ? 1.898 -10.122 1.817 1.00 76.94 317 GLN A N 1
ATOM 2523 C CA . GLN A 1 317 ? 0.501 -10.256 1.439 1.00 76.94 317 GLN A CA 1
ATOM 2524 C C . GLN A 1 317 ? -0.272 -10.879 2.604 1.00 76.94 317 GLN A C 1
ATOM 2526 O O . GLN A 1 317 ? 0.052 -11.972 3.082 1.00 76.94 317 GLN A O 1
ATOM 2531 N N . ILE A 1 318 ? -1.327 -10.195 3.034 1.00 74.00 318 ILE A N 1
ATOM 2532 C CA . ILE A 1 318 ? -2.231 -10.667 4.075 1.00 74.00 318 ILE A CA 1
ATOM 2533 C C . ILE A 1 318 ? -3.289 -11.561 3.432 1.00 74.00 318 ILE A C 1
ATOM 2535 O O . ILE A 1 318 ? -4.141 -11.096 2.671 1.00 74.00 318 ILE A O 1
ATOM 2539 N N . CYS A 1 319 ? -3.251 -12.856 3.746 1.00 59.22 319 CYS A N 1
ATOM 2540 C CA . CYS A 1 319 ? -4.279 -13.811 3.344 1.00 59.22 319 CYS A CA 1
ATOM 2541 C C . CYS A 1 319 ? -5.158 -14.201 4.550 1.00 59.22 319 CYS A C 1
ATOM 2543 O O . CYS A 1 319 ? -4.700 -14.157 5.700 1.00 59.22 319 CYS A O 1
ATOM 2545 N N . PRO A 1 320 ? -6.426 -14.600 4.317 1.00 44.66 320 PRO A N 1
ATOM 2546 C CA . PRO A 1 320 ? -7.312 -15.092 5.376 1.00 44.66 320 PRO A CA 1
ATOM 2547 C C . PRO A 1 320 ? -6.712 -16.261 6.173 1.00 44.66 320 PRO A C 1
ATOM 2549 O O . PRO A 1 320 ? -6.941 -16.353 7.372 1.00 44.66 320 PRO A O 1
ATOM 2552 N N . GLN A 1 321 ? -5.904 -17.106 5.525 1.00 44.06 321 GLN A N 1
ATOM 2553 C CA . GLN A 1 321 ? -5.278 -18.293 6.115 1.00 44.06 321 GLN A CA 1
ATOM 2554 C C . GLN A 1 321 ? -3.863 -18.051 6.688 1.00 44.06 321 GLN A C 1
ATOM 2556 O O . GLN A 1 321 ? -3.272 -18.970 7.249 1.00 44.06 321 GLN A O 1
ATOM 2561 N N . GLY A 1 322 ? -3.290 -16.845 6.560 1.00 47.97 322 GLY A N 1
ATOM 2562 C CA . GLY A 1 322 ? -1.916 -16.557 6.996 1.00 47.97 322 GLY A CA 1
ATOM 2563 C C . GLY A 1 322 ? -1.167 -15.583 6.084 1.00 47.97 322 GLY A C 1
ATOM 2564 O O . GLY A 1 322 ? -1.777 -14.848 5.311 1.00 47.97 322 GLY A O 1
ATOM 2565 N N . TYR A 1 323 ? 0.160 -15.545 6.198 1.00 38.78 323 TYR A N 1
ATOM 2566 C CA . TYR A 1 323 ? 1.022 -14.729 5.341 1.00 38.78 323 TYR A CA 1
ATOM 2567 C C . TYR A 1 323 ? 1.433 -15.506 4.095 1.00 38.78 323 TYR A C 1
ATOM 2569 O O . TYR A 1 323 ? 1.935 -16.621 4.212 1.00 38.78 323 TYR A O 1
ATOM 2577 N N . ASN A 1 324 ? 1.314 -14.881 2.925 1.00 38.06 324 ASN A N 1
ATOM 2578 C CA . ASN A 1 324 ? 2.059 -15.307 1.745 1.00 38.06 324 ASN A CA 1
ATOM 2579 C C . ASN A 1 324 ? 3.231 -14.339 1.566 1.00 38.06 324 ASN A C 1
ATOM 2581 O O . ASN A 1 324 ? 3.042 -13.167 1.237 1.00 38.06 324 ASN A O 1
ATOM 2585 N N . ILE A 1 325 ? 4.448 -14.822 1.827 1.00 41.44 325 ILE A N 1
ATOM 2586 C CA . ILE A 1 325 ? 5.669 -14.090 1.482 1.00 41.44 325 ILE A CA 1
ATOM 2587 C C . ILE A 1 325 ? 5.822 -14.222 -0.035 1.00 41.44 325 ILE A C 1
ATOM 2589 O O . ILE A 1 325 ? 6.166 -15.292 -0.537 1.00 41.44 325 ILE A O 1
ATOM 2593 N N . LEU A 1 326 ? 5.521 -13.157 -0.775 1.00 37.25 326 LEU A N 1
ATOM 2594 C CA . LEU A 1 326 ? 5.774 -13.098 -2.213 1.00 37.25 326 LEU A CA 1
ATOM 2595 C C . LEU A 1 326 ? 7.276 -12.891 -2.432 1.00 37.25 326 LEU A C 1
ATOM 2597 O O . LEU A 1 326 ? 7.762 -11.768 -2.478 1.00 37.25 326 LEU A O 1
ATOM 2601 N N . GLY A 1 327 ? 8.020 -13.992 -2.521 1.00 31.45 327 GLY A N 1
ATOM 2602 C CA . GLY A 1 327 ? 9.425 -13.987 -2.912 1.00 31.45 327 GLY A CA 1
ATOM 2603 C C . GLY A 1 327 ? 9.580 -14.311 -4.393 1.00 31.45 327 GLY A C 1
ATOM 2604 O O . GLY A 1 327 ? 9.340 -15.445 -4.802 1.00 31.45 327 GLY A O 1
ATOM 2605 N N . SER A 1 328 ? 10.043 -13.351 -5.191 1.00 32.06 328 SER A N 1
ATOM 2606 C CA . SER A 1 328 ? 10.648 -13.643 -6.495 1.00 32.06 328 SER A CA 1
ATOM 2607 C C . SER A 1 328 ? 11.799 -12.687 -6.809 1.00 32.06 328 SER A C 1
ATOM 2609 O O . SER A 1 328 ? 11.737 -11.959 -7.789 1.00 32.06 328 SER A O 1
ATOM 2611 N N . THR A 1 329 ? 12.820 -12.699 -5.951 1.00 28.88 329 THR A N 1
ATOM 2612 C CA . THR A 1 329 ? 14.257 -12.511 -6.244 1.00 28.88 329 THR A CA 1
ATOM 2613 C C . THR A 1 329 ? 14.983 -12.611 -4.909 1.00 28.88 329 THR A C 1
ATOM 2615 O O . THR A 1 329 ? 14.603 -11.952 -3.946 1.00 28.88 329 THR A O 1
ATOM 2618 N N . GLY A 1 330 ? 15.954 -13.519 -4.809 1.00 34.31 330 GLY A N 1
ATOM 2619 C CA . GLY A 1 330 ? 16.614 -13.835 -3.548 1.00 34.31 330 GLY A CA 1
ATOM 2620 C C . GLY A 1 330 ? 17.278 -12.616 -2.912 1.00 34.31 330 GLY A C 1
ATOM 2621 O O . GLY A 1 330 ? 18.103 -11.968 -3.543 1.00 34.31 330 GLY A O 1
ATOM 2622 N N . VAL A 1 331 ? 16.966 -12.375 -1.641 1.00 26.56 331 VAL A N 1
ATOM 2623 C CA . VAL A 1 331 ? 17.836 -11.641 -0.725 1.00 26.56 331 VAL A CA 1
ATOM 2624 C C . VAL A 1 331 ? 17.946 -12.475 0.543 1.00 26.56 331 VAL A C 1
ATOM 2626 O O . VAL A 1 331 ? 16.961 -12.794 1.210 1.00 26.56 331 VAL A O 1
ATOM 2629 N N . TYR A 1 332 ? 19.179 -12.888 0.812 1.00 26.00 332 TYR A N 1
ATOM 2630 C CA . TYR A 1 332 ? 19.625 -13.441 2.078 1.00 26.00 332 TYR A CA 1
ATOM 2631 C C . TYR A 1 332 ? 19.237 -12.442 3.176 1.00 26.00 332 TYR A C 1
ATOM 2633 O O . TYR A 1 332 ? 19.733 -11.318 3.183 1.00 26.00 332 TYR A O 1
ATOM 2641 N N . MET A 1 333 ? 18.346 -12.822 4.096 1.00 30.77 333 MET A N 1
ATOM 2642 C CA . MET A 1 333 ? 18.176 -12.050 5.325 1.00 30.77 333 MET A CA 1
ATOM 2643 C C . MET A 1 333 ? 19.513 -12.087 6.062 1.00 30.77 333 MET A C 1
ATOM 2645 O O . MET A 1 333 ? 19.911 -13.142 6.560 1.00 30.77 333 MET A O 1
ATOM 2649 N N . GLY A 1 334 ? 20.210 -10.950 6.094 1.00 24.84 334 GLY A N 1
ATOM 2650 C CA . GLY A 1 334 ? 21.368 -10.742 6.950 1.00 24.84 334 GLY A CA 1
ATOM 2651 C C . GLY A 1 334 ? 21.025 -11.192 8.368 1.00 24.84 334 GLY A C 1
ATOM 2652 O O . GLY A 1 334 ? 20.102 -10.683 9.004 1.00 24.84 334 GLY A O 1
ATOM 2653 N N . SER A 1 335 ? 21.722 -12.231 8.805 1.00 34.19 335 SER A N 1
ATOM 2654 C CA . SER A 1 335 ? 21.597 -12.884 10.098 1.00 34.19 335 SER A CA 1
ATOM 2655 C C . SER A 1 335 ? 21.935 -11.916 11.230 1.00 34.19 335 SER A C 1
ATOM 2657 O O . SER A 1 335 ? 23.010 -11.323 11.225 1.00 34.19 335 SER A O 1
ATOM 2659 N N . GLY A 1 336 ? 21.045 -11.808 12.215 1.00 27.62 336 GLY A N 1
ATOM 2660 C CA . GLY A 1 336 ? 21.272 -11.042 13.437 1.00 27.62 336 GLY A CA 1
ATOM 2661 C C . GLY A 1 336 ? 20.065 -11.114 14.358 1.00 27.62 336 GLY A C 1
ATOM 2662 O O . GLY A 1 336 ? 19.874 -12.122 15.034 1.00 27.62 336 GLY A O 1
ATOM 2663 N N . ASP A 1 337 ? 19.194 -10.104 14.301 1.00 31.81 337 ASP A N 1
ATOM 2664 C CA . ASP A 1 337 ? 18.259 -9.860 15.412 1.00 31.81 337 ASP A CA 1
ATOM 2665 C C . ASP A 1 337 ? 16.763 -9.902 15.059 1.00 31.81 337 ASP A C 1
ATOM 2667 O O . ASP A 1 337 ? 15.922 -10.115 15.933 1.00 31.81 337 ASP A O 1
ATOM 2671 N N . VAL A 1 338 ? 16.380 -9.791 13.782 1.00 35.62 338 VAL A N 1
ATOM 2672 C CA . VAL A 1 338 ? 14.948 -9.761 13.406 1.00 35.62 338 VAL A CA 1
ATOM 2673 C C . VAL A 1 338 ? 14.407 -11.160 13.082 1.00 35.62 338 VAL A C 1
ATOM 2675 O O . VAL A 1 338 ? 13.290 -11.505 13.471 1.00 35.62 338 VAL A O 1
ATOM 2678 N N . ALA A 1 339 ? 15.226 -12.013 12.456 1.00 33.69 339 ALA A N 1
ATOM 2679 C CA . ALA A 1 339 ? 14.832 -13.367 12.051 1.00 33.69 339 ALA A CA 1
ATOM 2680 C C . ALA A 1 339 ? 14.625 -14.336 13.233 1.00 33.69 339 ALA A C 1
ATOM 2682 O O . ALA A 1 339 ? 13.891 -15.315 13.103 1.00 33.69 339 ALA A O 1
ATOM 2683 N N . LYS A 1 340 ? 15.237 -14.072 14.397 1.00 32.12 340 LYS A N 1
ATOM 2684 C CA . LYS A 1 340 ? 15.041 -14.895 15.604 1.00 32.12 340 LYS A CA 1
ATOM 2685 C C . LYS A 1 340 ? 13.752 -14.557 16.359 1.00 32.12 340 LYS A C 1
ATOM 2687 O O . LYS A 1 340 ? 13.204 -15.436 17.019 1.00 32.12 340 LYS A O 1
ATOM 2692 N N . THR A 1 341 ? 13.244 -13.333 16.228 1.00 34.75 341 THR A N 1
ATOM 2693 C CA . THR A 1 341 ? 12.173 -12.818 17.100 1.00 34.75 341 THR A CA 1
ATOM 2694 C C . THR A 1 341 ? 10.787 -12.902 16.453 1.00 34.75 341 THR A C 1
ATOM 2696 O O . THR A 1 341 ? 9.786 -13.047 17.150 1.00 34.75 341 THR A O 1
ATOM 2699 N N . TYR A 1 342 ? 10.709 -12.910 15.118 1.00 33.62 342 TYR A N 1
ATOM 2700 C CA . TYR A 1 342 ? 9.441 -12.895 14.386 1.00 33.62 342 TYR A CA 1
ATOM 2701 C C . TYR A 1 342 ? 9.392 -14.032 13.359 1.00 33.62 342 TYR A C 1
ATOM 2703 O O . TYR A 1 342 ? 9.618 -13.835 12.166 1.00 33.62 342 TYR A O 1
ATOM 2711 N N . ARG A 1 343 ? 9.089 -15.259 13.815 1.00 29.67 343 ARG A N 1
ATOM 2712 C CA . ARG A 1 343 ? 8.735 -16.367 12.912 1.00 29.67 343 ARG A CA 1
ATOM 2713 C C . ARG A 1 343 ? 7.432 -16.014 12.195 1.00 29.67 343 ARG A C 1
ATOM 2715 O O . ARG A 1 343 ? 6.351 -16.282 12.716 1.00 29.67 343 ARG A O 1
ATOM 2722 N N . ALA A 1 344 ? 7.521 -15.451 10.993 1.00 31.91 344 ALA A N 1
ATOM 2723 C CA . ALA A 1 344 ? 6.406 -15.471 10.059 1.00 31.91 344 ALA A CA 1
ATOM 2724 C C . ALA A 1 344 ? 5.929 -16.930 9.943 1.00 31.91 344 ALA A C 1
ATOM 2726 O O . ALA A 1 344 ? 6.712 -17.818 9.601 1.00 31.91 344 ALA A O 1
ATOM 2727 N N . ARG A 1 345 ? 4.666 -17.204 10.298 1.00 30.64 345 ARG A N 1
ATOM 2728 C CA . ARG A 1 345 ? 4.044 -18.507 10.039 1.00 30.64 345 ARG A CA 1
ATOM 2729 C C . ARG A 1 345 ? 3.982 -18.679 8.523 1.00 30.64 345 ARG A C 1
ATOM 2731 O O . ARG A 1 345 ? 3.044 -18.205 7.889 1.00 30.64 345 ARG A O 1
ATOM 2738 N N . ALA A 1 346 ? 4.983 -19.343 7.954 1.00 30.11 346 ALA A N 1
ATOM 2739 C CA . ALA A 1 346 ? 4.838 -19.996 6.668 1.00 30.11 346 ALA A CA 1
ATOM 2740 C C . ALA A 1 346 ? 3.729 -21.041 6.843 1.00 30.11 346 ALA A C 1
ATOM 2742 O O . ALA A 1 346 ? 3.865 -21.963 7.652 1.00 30.11 346 ALA A O 1
ATOM 2743 N N . GLY A 1 347 ? 2.594 -20.838 6.171 1.00 27.73 347 GLY A N 1
ATOM 2744 C CA . GLY A 1 347 ? 1.539 -21.843 6.114 1.00 27.73 347 GLY A CA 1
ATOM 2745 C C . GLY A 1 347 ? 2.127 -23.162 5.616 1.00 27.73 347 GLY A C 1
ATOM 2746 O O . GLY A 1 347 ? 2.976 -23.166 4.721 1.00 27.73 347 GLY A O 1
ATOM 2747 N N . ARG A 1 348 ? 1.720 -24.280 6.228 1.00 23.73 348 ARG A N 1
ATOM 2748 C CA . ARG A 1 348 ? 2.051 -25.608 5.707 1.00 23.73 348 ARG A CA 1
ATOM 2749 C C . ARG A 1 348 ? 1.540 -25.671 4.268 1.00 23.73 348 ARG A C 1
ATOM 2751 O O . ARG A 1 348 ? 0.362 -25.425 4.033 1.00 23.73 348 ARG A O 1
ATOM 2758 N N . ARG A 1 349 ? 2.434 -25.969 3.324 1.00 25.75 349 ARG A N 1
ATOM 2759 C CA . ARG A 1 349 ? 2.024 -26.474 2.013 1.00 25.75 349 ARG A CA 1
ATOM 2760 C C . ARG A 1 349 ? 1.315 -27.799 2.277 1.00 25.75 349 ARG A C 1
ATOM 2762 O O . ARG A 1 349 ? 1.946 -28.715 2.798 1.00 25.75 349 ARG A O 1
ATOM 2769 N N . GLU A 1 350 ? 0.021 -27.862 2.004 1.00 23.64 350 GLU A N 1
ATOM 2770 C CA . GLU A 1 350 ? -0.623 -29.143 1.724 1.00 23.64 350 GLU A CA 1
ATOM 2771 C C . GLU A 1 350 ? -0.325 -29.491 0.257 1.00 23.64 350 GLU A C 1
ATOM 2773 O O . GLU A 1 350 ? -0.165 -28.585 -0.563 1.00 23.64 350 GLU A O 1
ATOM 2778 N N . PHE A 1 351 ? -0.087 -30.783 0.033 1.00 32.06 351 PHE A N 1
ATOM 2779 C CA . PHE A 1 351 ? 0.829 -31.381 -0.947 1.00 32.06 351 PHE A CA 1
ATOM 2780 C C . PHE A 1 351 ? 0.573 -31.076 -2.424 1.00 32.06 351 PHE A C 1
ATOM 2782 O O . PHE A 1 351 ? -0.606 -31.064 -2.839 1.00 32.06 351 PHE A O 1
#

Foldseek 3Di:
DADALVLVCVLQVQLVPVPPDPLVVQLSVLRNVCVVPVDLVSLLSNLVSLVCCCVVPVVSLVSSCVRRVNSSVVNNQVSLQVNVVVVNDPVPPPPQFQEAEEELDDDPLCVVVVVLLVLVQVLLVVVCPDTRDPPDRNHYHYHYFDPQAAAPCQQVRDLENHEYEHDFADDAQAQWGFSDNDDLPDPPDGPDTGGLLRSLVSSVSNHHDLSRQEEYEDHYFQQQALDDDPVLVVVQVVVVVCVVVVHDDDNRNHGHNGGSQQSNVVNSVVVNNVNYWTKYFHHHPPPVVDPPDPDPPPSDDNDDPVSVVVRVQRIWIDDPQFTDNPDDDDDDPDDDDPCVPGPRPPDDPDD

pLDDT: mean 71.39, std 21.65, range [23.64, 98.25]